Protein AF-A0AAD6HQU2-F1 (afdb_monomer)

pLDDT: mean 74.43, std 22.1, range [20.94, 96.94]

Radius of gyration: 22.46 Å; Cα contacts (8 Å, |Δi|>4): 216; chains: 1; bounding box: 58×74×45 Å

Structure (mmCIF, N/CA/C/O backbone):
data_AF-A0AAD6HQU2-F1
#
_entry.id   AF-A0AAD6HQU2-F1
#
loop_
_atom_site.group_PDB
_atom_site.id
_atom_site.type_symbol
_atom_site.label_atom_id
_atom_site.label_alt_id
_atom_site.label_comp_id
_atom_site.label_asym_id
_atom_site.label_entity_id
_atom_site.label_seq_id
_atom_site.pdbx_PDB_ins_code
_atom_site.Cartn_x
_atom_site.Cartn_y
_atom_site.Cartn_z
_atom_site.occupancy
_atom_site.B_iso_or_equiv
_atom_site.auth_seq_id
_atom_site.auth_comp_id
_atom_site.auth_asym_id
_atom_site.auth_atom_id
_atom_site.pdbx_PDB_model_num
ATOM 1 N N . MET A 1 1 ? 27.021 -8.068 -19.768 1.00 53.62 1 MET A N 1
ATOM 2 C CA . MET A 1 1 ? 26.416 -6.755 -20.108 1.00 53.62 1 MET A CA 1
ATOM 3 C C . MET A 1 1 ? 27.186 -6.105 -21.254 1.00 53.62 1 MET A C 1
ATOM 5 O O . MET A 1 1 ? 28.397 -5.955 -21.135 1.00 53.62 1 MET A O 1
ATOM 9 N N . SER A 1 2 ? 26.500 -5.739 -22.342 1.00 72.56 2 SER A N 1
ATOM 10 C CA . SER A 1 2 ? 27.090 -5.106 -23.538 1.00 72.56 2 SER A CA 1
ATOM 11 C C . SER A 1 2 ? 27.685 -3.719 -23.234 1.00 72.56 2 SER A C 1
ATOM 13 O O . SER A 1 2 ? 27.144 -2.977 -22.411 1.00 72.56 2 SER A O 1
ATOM 15 N N . SER A 1 3 ? 28.787 -3.349 -23.899 1.00 75.06 3 SER A N 1
ATOM 16 C CA . SER A 1 3 ? 29.424 -2.022 -23.788 1.00 75.06 3 SER A CA 1
ATOM 17 C C . SER A 1 3 ? 28.455 -0.876 -24.104 1.00 75.06 3 SER A C 1
ATOM 19 O O . SER A 1 3 ? 28.515 0.177 -23.473 1.00 75.06 3 SER A O 1
ATOM 21 N N . VAL A 1 4 ? 27.493 -1.122 -24.995 1.00 78.88 4 VAL A N 1
ATOM 22 C CA . VAL A 1 4 ? 26.437 -0.176 -25.376 1.00 78.88 4 VAL A CA 1
ATOM 23 C C . VAL A 1 4 ? 25.493 0.116 -24.206 1.00 78.88 4 VAL A C 1
ATOM 25 O O . VAL A 1 4 ? 25.105 1.262 -23.995 1.00 78.88 4 VAL A O 1
ATOM 28 N N . ALA A 1 5 ? 25.160 -0.894 -23.397 1.00 61.66 5 ALA A N 1
ATOM 29 C CA . ALA A 1 5 ? 24.315 -0.713 -22.215 1.00 61.66 5 ALA A CA 1
ATOM 30 C C . ALA A 1 5 ? 25.028 0.113 -21.130 1.00 61.66 5 ALA A C 1
ATOM 32 O O . ALA A 1 5 ? 24.412 0.962 -20.487 1.00 61.66 5 ALA A O 1
ATOM 33 N N . LYS A 1 6 ? 26.346 -0.078 -20.974 1.00 73.31 6 LYS A N 1
ATOM 34 C CA . LYS A 1 6 ? 27.169 0.720 -20.052 1.00 73.31 6 LYS A CA 1
ATOM 35 C C . LYS A 1 6 ? 27.243 2.187 -20.480 1.00 73.31 6 LYS A C 1
ATOM 37 O O . LYS A 1 6 ? 27.180 3.064 -19.625 1.00 73.31 6 LYS A O 1
ATOM 42 N N . GLU A 1 7 ? 27.342 2.460 -21.780 1.00 79.62 7 GLU A N 1
ATOM 43 C CA . GLU A 1 7 ? 27.408 3.838 -22.278 1.00 79.62 7 GLU A CA 1
ATOM 44 C C . GLU A 1 7 ? 26.055 4.556 -22.191 1.00 79.62 7 GLU A C 1
ATOM 46 O O . GLU A 1 7 ? 26.009 5.715 -21.783 1.00 79.62 7 GLU A O 1
ATOM 51 N N . LYS A 1 8 ? 24.941 3.854 -22.450 1.00 75.75 8 LYS A N 1
ATOM 52 C CA . LYS A 1 8 ? 23.589 4.388 -22.207 1.00 75.75 8 LYS A CA 1
ATOM 53 C C . LYS A 1 8 ? 23.368 4.737 -20.733 1.00 75.75 8 LYS A C 1
ATOM 55 O O . LYS A 1 8 ? 22.855 5.814 -20.444 1.00 75.75 8 LYS A O 1
ATOM 60 N N . LYS A 1 9 ? 23.829 3.885 -19.807 1.00 69.94 9 LYS A N 1
ATOM 61 C CA . LYS A 1 9 ? 23.778 4.164 -18.361 1.00 69.94 9 LYS A CA 1
ATOM 62 C C . LYS A 1 9 ? 24.567 5.427 -17.997 1.00 69.94 9 LYS A C 1
ATOM 64 O O . LYS A 1 9 ? 24.034 6.317 -17.351 1.00 69.94 9 LYS A O 1
ATOM 69 N N . ARG A 1 10 ? 25.805 5.556 -18.487 1.00 80.69 10 ARG A N 1
ATOM 70 C CA . ARG A 1 10 ? 26.635 6.753 -18.256 1.00 80.69 10 ARG A CA 1
ATOM 71 C C . ARG A 1 10 ? 26.020 8.022 -18.845 1.00 80.69 10 ARG A C 1
ATOM 73 O O . ARG A 1 10 ? 26.190 9.097 -18.280 1.00 80.69 10 ARG A O 1
ATOM 80 N N . ALA A 1 11 ? 25.350 7.927 -19.993 1.00 77.19 11 ALA A N 1
ATOM 81 C CA . ALA A 1 11 ? 24.652 9.059 -20.593 1.00 77.19 11 ALA A CA 1
ATOM 82 C C . ALA A 1 11 ? 23.467 9.518 -19.730 1.00 77.19 11 ALA A C 1
ATOM 84 O O . ALA A 1 11 ? 23.374 10.711 -19.450 1.00 77.19 11 ALA A O 1
ATOM 85 N N . ALA A 1 12 ? 22.653 8.577 -19.244 1.00 64.69 12 ALA A N 1
ATOM 86 C CA . ALA A 1 12 ? 21.542 8.861 -18.340 1.00 64.69 12 ALA A CA 1
ATOM 87 C C . ALA A 1 12 ? 22.019 9.461 -17.003 1.00 64.69 12 ALA A C 1
ATOM 89 O O . ALA A 1 12 ? 21.485 10.479 -16.572 1.00 64.69 12 ALA A O 1
ATOM 90 N N . ASP A 1 13 ? 23.087 8.922 -16.402 1.00 73.31 13 ASP A N 1
ATOM 91 C CA . ASP A 1 13 ? 23.672 9.471 -15.167 1.00 73.31 13 ASP A CA 1
ATOM 92 C C . ASP A 1 13 ? 24.146 10.922 -15.363 1.00 73.31 13 ASP A C 1
ATOM 94 O O . ASP A 1 13 ? 23.925 11.786 -14.511 1.00 73.31 13 ASP A O 1
ATOM 98 N N . ARG A 1 14 ? 24.768 11.227 -16.513 1.00 83.19 14 ARG A N 1
ATOM 99 C CA . ARG A 1 14 ? 25.200 12.593 -16.856 1.00 83.19 14 ARG A CA 1
ATOM 100 C C . ARG A 1 14 ? 24.016 13.546 -17.005 1.00 83.19 14 ARG A C 1
ATOM 102 O O . ARG A 1 14 ? 24.128 14.707 -16.614 1.00 83.19 14 ARG A O 1
ATOM 109 N N . GLU A 1 15 ? 22.911 13.086 -17.577 1.00 75.56 15 GLU A N 1
ATOM 110 C CA . GLU A 1 15 ? 21.698 13.884 -17.759 1.00 75.56 15 GLU A CA 1
ATOM 111 C C . GLU A 1 15 ? 20.986 14.144 -16.428 1.00 75.56 15 GLU A C 1
ATOM 113 O O . GLU A 1 15 ? 20.710 15.299 -16.100 1.00 75.56 15 GLU A O 1
ATOM 118 N N . ALA A 1 16 ? 20.829 13.110 -15.599 1.00 62.66 16 ALA A N 1
ATOM 119 C CA . ALA A 1 16 ? 20.294 13.232 -14.246 1.00 62.66 16 ALA A CA 1
ATOM 120 C C . ALA A 1 16 ? 21.132 14.198 -13.393 1.00 62.66 16 ALA A C 1
ATOM 122 O O . ALA A 1 16 ? 20.600 15.084 -12.721 1.00 62.66 16 ALA A O 1
ATOM 123 N N . GLN A 1 17 ? 22.464 14.107 -13.477 1.00 80.56 17 GLN A N 1
ATOM 124 C CA . GLN A 1 17 ? 23.349 15.006 -12.740 1.00 80.56 17 GLN A CA 1
ATOM 125 C C . GLN A 1 17 ? 23.239 16.462 -13.223 1.00 80.56 17 GLN A C 1
ATOM 127 O O . GLN A 1 17 ? 23.316 17.385 -12.409 1.00 80.56 17 GLN A O 1
ATOM 132 N N . ARG A 1 18 ? 23.039 16.695 -14.527 1.00 80.81 18 ARG A N 1
ATOM 133 C CA . ARG A 1 18 ? 22.793 18.043 -15.072 1.00 80.81 18 ARG A CA 1
ATOM 134 C C . ARG A 1 18 ? 21.463 18.605 -14.586 1.00 80.81 18 ARG A C 1
ATOM 136 O O . ARG A 1 18 ? 21.434 19.752 -14.146 1.00 80.81 18 ARG A O 1
ATOM 143 N N . PHE A 1 19 ? 20.406 17.800 -14.622 1.00 71.81 19 PHE A N 1
ATOM 144 C CA . PHE A 1 19 ? 19.079 18.194 -14.162 1.00 71.81 19 PHE A CA 1
ATOM 145 C C . PHE A 1 19 ? 19.088 18.571 -12.673 1.00 71.81 19 PHE A C 1
ATOM 147 O O . PHE A 1 19 ? 18.657 19.664 -12.307 1.00 71.81 19 PHE A O 1
ATOM 154 N N . ASN A 1 20 ? 19.706 17.742 -11.825 1.00 64.25 20 ASN A N 1
ATOM 155 C CA . ASN A 1 20 ? 19.835 18.017 -10.392 1.00 64.25 20 ASN A CA 1
ATOM 156 C C . ASN A 1 20 ? 20.639 19.295 -10.109 1.00 64.25 20 ASN A C 1
ATOM 158 O O . ASN A 1 20 ? 20.234 20.114 -9.285 1.00 64.25 20 ASN A O 1
ATOM 162 N N . ARG A 1 21 ? 21.752 19.518 -10.825 1.00 85.44 21 ARG A N 1
ATOM 163 C CA . ARG A 1 21 ? 22.539 20.759 -10.695 1.00 85.44 21 ARG A CA 1
ATOM 164 C C . ARG A 1 21 ? 21.742 21.991 -11.121 1.00 85.44 21 ARG A C 1
ATOM 166 O O . ARG A 1 21 ? 21.850 23.025 -10.467 1.00 85.44 21 ARG A O 1
ATOM 173 N N . ALA A 1 22 ? 20.950 21.892 -12.189 1.00 80.12 22 ALA A N 1
ATOM 174 C CA . ALA A 1 22 ? 20.099 22.986 -12.649 1.00 80.12 22 ALA A CA 1
ATOM 175 C C . ALA A 1 22 ? 19.016 23.329 -11.615 1.00 80.12 22 ALA A C 1
ATOM 177 O O . ALA A 1 22 ? 18.842 24.503 -11.291 1.00 80.12 22 ALA A O 1
ATOM 178 N N . ARG A 1 23 ? 18.363 22.313 -11.036 1.00 73.31 23 ARG A N 1
ATOM 179 C CA . ARG A 1 23 ? 17.349 22.492 -9.989 1.00 73.31 23 ARG A CA 1
ATOM 180 C C . ARG A 1 23 ? 17.932 23.126 -8.728 1.00 73.31 23 ARG A C 1
ATOM 182 O O . ARG A 1 23 ? 17.394 24.114 -8.243 1.00 73.31 23 ARG A O 1
ATOM 189 N N . ASN A 1 24 ? 19.066 22.615 -8.245 1.00 74.31 24 ASN A N 1
ATOM 190 C CA . ASN A 1 24 ? 19.728 23.169 -7.062 1.00 74.31 24 ASN A CA 1
ATOM 191 C C . ASN A 1 24 ? 20.153 24.621 -7.292 1.00 74.31 24 ASN A C 1
ATOM 193 O O . ASN A 1 24 ? 19.968 25.455 -6.414 1.00 74.31 24 ASN A O 1
ATOM 197 N N . LYS A 1 25 ? 20.667 24.945 -8.485 1.00 89.19 25 LYS A N 1
ATOM 198 C CA . LYS A 1 25 ? 21.008 26.326 -8.840 1.00 89.19 25 LYS A CA 1
ATOM 199 C C . LYS A 1 25 ? 19.775 27.235 -8.834 1.00 89.19 25 LYS A C 1
ATOM 201 O O . LYS A 1 25 ? 19.846 28.315 -8.265 1.00 89.19 25 LYS A O 1
ATOM 206 N N . ALA A 1 26 ? 18.662 26.798 -9.428 1.00 79.88 26 ALA A N 1
ATOM 207 C CA . ALA A 1 26 ? 17.419 27.570 -9.449 1.00 79.88 26 ALA A CA 1
ATOM 208 C C . ALA A 1 26 ? 16.873 27.822 -8.034 1.00 79.88 26 ALA A C 1
ATOM 210 O O . ALA A 1 26 ? 16.483 28.942 -7.715 1.00 79.88 26 ALA A O 1
ATOM 211 N N . TYR A 1 27 ? 16.920 26.805 -7.173 1.00 75.62 27 TYR A N 1
ATOM 212 C CA . TYR A 1 27 ? 16.490 26.919 -5.783 1.00 75.62 27 TYR A CA 1
ATOM 213 C C . TYR A 1 27 ? 17.383 27.862 -4.967 1.00 75.62 27 TYR A C 1
ATOM 215 O O . TYR A 1 27 ? 16.874 28.722 -4.255 1.00 75.62 27 TYR A O 1
ATOM 223 N N . ILE A 1 28 ? 18.710 27.768 -5.122 1.00 87.62 28 ILE A N 1
ATOM 224 C CA . ILE A 1 28 ? 19.652 28.699 -4.479 1.00 87.62 28 ILE A CA 1
ATOM 225 C C . ILE A 1 28 ? 19.350 30.138 -4.907 1.00 87.62 28 ILE A C 1
ATOM 227 O O . ILE A 1 28 ? 19.220 31.004 -4.050 1.00 87.62 28 ILE A O 1
ATOM 231 N N . THR A 1 29 ? 19.146 30.388 -6.204 1.00 88.88 29 THR A N 1
ATOM 232 C CA . THR A 1 29 ? 18.784 31.725 -6.700 1.00 88.88 29 THR A CA 1
ATOM 233 C C . THR A 1 29 ? 17.476 32.238 -6.090 1.00 88.88 29 THR A C 1
ATOM 235 O O . THR A 1 29 ? 17.396 33.405 -5.715 1.00 88.88 29 THR A O 1
ATOM 238 N N . GLN A 1 30 ? 16.460 31.384 -5.943 1.00 86.06 30 GLN A N 1
ATOM 239 C CA . GLN A 1 30 ? 15.196 31.762 -5.304 1.00 86.06 30 GLN A CA 1
ATOM 240 C C . GLN A 1 30 ? 15.376 32.103 -3.814 1.00 86.06 30 GLN A C 1
ATOM 242 O O . GLN A 1 30 ? 14.794 33.073 -3.324 1.00 86.06 30 GLN A O 1
ATOM 247 N N . LEU A 1 31 ? 16.184 31.326 -3.087 1.00 85.06 31 LEU A N 1
ATOM 248 C CA . LEU A 1 31 ? 16.489 31.589 -1.679 1.00 85.06 31 LEU A CA 1
ATOM 249 C C . LEU A 1 31 ? 17.274 32.891 -1.503 1.00 85.06 31 LEU A C 1
ATOM 251 O O . LEU A 1 31 ? 16.977 33.668 -0.595 1.00 85.06 31 LEU A O 1
ATOM 255 N N . GLU A 1 32 ? 18.242 33.154 -2.380 1.00 89.81 32 GLU A N 1
ATOM 256 C CA . GLU A 1 32 ? 19.006 34.403 -2.396 1.00 89.81 32 GLU A CA 1
ATOM 257 C C . GLU A 1 32 ? 18.092 35.612 -2.646 1.00 89.81 32 GLU A C 1
ATOM 259 O O . GLU A 1 32 ? 18.189 36.598 -1.916 1.00 89.81 32 GLU A O 1
ATOM 264 N N . GLN A 1 33 ? 17.158 35.516 -3.601 1.00 79.62 33 GLN A N 1
ATOM 265 C CA . GLN A 1 33 ? 16.147 36.551 -3.865 1.00 79.62 33 GLN A CA 1
ATOM 266 C C . GLN A 1 33 ? 15.237 36.784 -2.657 1.00 79.62 33 GLN A C 1
ATOM 268 O O . GLN A 1 33 ? 15.094 37.911 -2.199 1.00 79.62 33 GLN A O 1
ATOM 273 N N . THR A 1 34 ? 14.700 35.711 -2.072 1.00 78.94 34 THR A N 1
ATOM 274 C CA . THR A 1 34 ? 13.820 35.802 -0.895 1.00 78.94 34 THR A CA 1
ATOM 275 C C . THR A 1 34 ? 14.546 36.439 0.292 1.00 78.94 34 THR A C 1
ATOM 277 O O . THR A 1 34 ? 13.990 37.274 1.002 1.00 78.94 34 THR A O 1
ATOM 280 N N . THR A 1 35 ? 15.817 36.086 0.499 1.00 84.00 35 THR A N 1
ATOM 281 C CA . THR A 1 35 ? 16.641 36.660 1.571 1.00 84.00 35 THR A CA 1
ATOM 282 C C . THR A 1 35 ? 16.892 38.151 1.338 1.00 84.00 35 THR A C 1
ATOM 284 O O . THR A 1 35 ? 16.831 38.933 2.287 1.00 84.00 35 THR A O 1
ATOM 287 N N . GLN A 1 36 ? 17.139 38.566 0.090 1.00 80.12 36 GLN A N 1
ATOM 288 C CA . GLN A 1 36 ? 17.298 39.977 -0.273 1.00 80.12 36 GLN A CA 1
ATOM 289 C C . GLN A 1 36 ? 16.004 40.771 -0.074 1.00 80.12 36 GLN A C 1
ATOM 291 O O . GLN A 1 36 ? 16.054 41.847 0.517 1.00 80.12 36 GLN A O 1
ATOM 296 N N . ASP A 1 37 ? 14.858 40.225 -0.482 1.00 72.38 37 ASP A N 1
ATOM 297 C CA . ASP A 1 37 ? 13.551 40.873 -0.330 1.00 72.38 37 ASP A CA 1
ATOM 298 C C . ASP A 1 37 ? 13.171 41.064 1.147 1.00 72.38 37 ASP A C 1
ATOM 300 O O . ASP A 1 37 ? 12.619 42.097 1.525 1.00 72.38 37 ASP A O 1
ATOM 304 N N . LEU A 1 38 ? 13.514 40.096 2.005 1.00 68.44 38 LEU A N 1
ATOM 305 C CA . LEU A 1 38 ? 13.258 40.161 3.448 1.00 68.44 38 LEU A CA 1
ATOM 306 C C . LEU A 1 38 ? 14.249 41.055 4.210 1.00 68.44 38 LEU A C 1
ATOM 308 O O . LEU A 1 38 ? 13.907 41.569 5.273 1.00 68.44 38 LEU A O 1
ATOM 312 N N . THR A 1 39 ? 15.466 41.236 3.688 1.00 75.06 39 THR A N 1
ATOM 313 C CA . THR A 1 39 ? 16.525 42.052 4.319 1.00 75.06 39 THR A CA 1
ATOM 314 C C . THR A 1 39 ? 16.587 43.477 3.745 1.00 75.06 39 THR A C 1
ATOM 316 O O . THR A 1 39 ? 17.296 44.337 4.270 1.00 75.06 39 THR A O 1
ATOM 319 N N . GLY A 1 40 ? 15.852 43.751 2.661 1.00 66.25 40 GLY A N 1
ATOM 320 C CA . GLY A 1 40 ? 15.756 45.066 2.037 1.00 66.25 40 GLY A CA 1
ATOM 321 C C . GLY A 1 40 ? 15.038 46.103 2.918 1.00 66.25 40 GLY A C 1
ATOM 322 O O . GLY A 1 40 ? 14.249 45.750 3.791 1.00 66.25 40 GLY A O 1
ATOM 323 N N . PRO A 1 41 ? 15.263 47.412 2.693 1.00 60.66 41 PRO A N 1
ATOM 324 C CA . PRO A 1 41 ? 14.772 48.489 3.562 1.00 60.66 41 PRO A CA 1
ATOM 325 C C . PRO A 1 41 ? 13.240 48.680 3.593 1.00 60.66 41 PRO A C 1
ATOM 327 O O . PRO A 1 41 ? 12.766 49.548 4.320 1.00 60.66 41 PRO A O 1
ATOM 330 N N . ASN A 1 42 ? 12.465 47.896 2.834 1.00 56.59 42 ASN A N 1
ATOM 331 C CA . ASN A 1 42 ? 11.000 47.897 2.847 1.00 56.59 42 ASN A CA 1
ATOM 332 C C . ASN A 1 42 ? 10.470 46.452 2.753 1.00 56.59 42 ASN A C 1
ATOM 334 O O . ASN A 1 42 ? 10.382 45.925 1.642 1.00 56.59 42 ASN A O 1
ATOM 338 N N . PRO A 1 43 ? 10.111 45.801 3.873 1.00 52.22 43 PRO A N 1
ATOM 339 C CA . PRO A 1 43 ? 9.506 44.475 3.835 1.00 52.22 43 PRO A CA 1
ATOM 340 C C . PRO A 1 43 ? 8.089 44.554 3.231 1.00 52.22 43 PRO A C 1
ATOM 342 O O . PRO A 1 43 ? 7.307 45.419 3.637 1.00 52.22 43 PRO A O 1
ATOM 345 N N . PRO A 1 44 ? 7.714 43.676 2.283 1.00 53.12 44 PRO A N 1
ATOM 346 C CA . PRO A 1 44 ? 6.353 43.644 1.761 1.00 53.12 44 PRO A CA 1
ATOM 347 C C . PRO A 1 44 ? 5.370 43.137 2.828 1.00 53.12 44 PRO A C 1
ATOM 349 O O . PRO A 1 44 ? 5.570 42.088 3.444 1.00 53.12 44 PRO A O 1
ATOM 352 N N . GLU A 1 45 ? 4.279 43.877 3.042 1.00 50.62 45 GLU A N 1
ATOM 353 C CA . GLU A 1 45 ? 3.148 43.423 3.854 1.00 50.62 45 GLU A CA 1
ATOM 354 C C . GLU A 1 45 ? 2.543 42.148 3.249 1.00 50.62 45 GLU A C 1
ATOM 356 O O . GLU A 1 45 ? 2.189 42.139 2.075 1.00 50.62 45 GLU A O 1
ATOM 361 N N . LYS A 1 46 ? 2.443 41.101 4.086 1.00 49.25 46 LYS A N 1
ATOM 362 C CA . LYS A 1 46 ? 1.681 39.837 3.966 1.00 49.25 46 LYS A CA 1
ATOM 363 C C . LYS A 1 46 ? 1.356 39.321 2.546 1.00 49.25 46 LYS A C 1
ATOM 365 O O . LYS A 1 46 ? 0.629 39.976 1.801 1.00 49.25 46 LYS A O 1
ATOM 370 N N . PRO A 1 47 ? 1.701 38.061 2.212 1.00 37.72 47 PRO A N 1
ATOM 371 C CA . PRO A 1 47 ? 1.330 37.486 0.924 1.00 37.72 47 PRO A CA 1
ATOM 372 C C . PRO A 1 47 ? -0.196 37.466 0.748 1.00 37.72 47 PRO A C 1
ATOM 374 O O . PRO A 1 47 ? -0.949 36.900 1.541 1.00 37.72 47 PRO A O 1
ATOM 377 N N . ARG A 1 48 ? -0.634 38.143 -0.313 1.00 35.34 48 ARG A N 1
ATOM 378 C CA . ARG A 1 48 ? -2.020 38.275 -0.752 1.00 35.34 48 ARG A CA 1
ATOM 379 C C . ARG A 1 48 ? -2.503 36.903 -1.230 1.00 35.34 48 ARG A C 1
ATOM 381 O O . ARG A 1 48 ? -1.999 36.386 -2.224 1.00 35.34 48 ARG A O 1
ATOM 388 N N . CYS A 1 49 ? -3.474 36.314 -0.535 1.00 29.55 49 CYS A N 1
ATOM 389 C CA . CYS A 1 49 ? -4.167 35.121 -1.012 1.00 29.55 49 CYS A CA 1
ATOM 390 C C . CYS A 1 49 ? -4.880 35.451 -2.331 1.00 29.55 49 CYS A C 1
ATOM 392 O O . CYS A 1 49 ? -5.820 36.245 -2.341 1.00 29.55 49 CYS A O 1
ATOM 394 N N . ILE A 1 50 ? -4.451 34.839 -3.435 1.00 31.64 50 ILE A N 1
ATOM 395 C CA . ILE A 1 50 ? -5.212 34.829 -4.687 1.00 31.64 50 ILE A CA 1
ATOM 396 C C . ILE A 1 50 ? -6.184 33.651 -4.590 1.00 31.64 50 ILE A C 1
ATOM 398 O O . ILE A 1 50 ? -5.899 32.542 -5.034 1.00 31.64 50 ILE A O 1
ATOM 402 N N . ALA A 1 51 ? -7.309 33.878 -3.917 1.00 32.25 51 ALA A N 1
ATOM 403 C CA . ALA A 1 51 ? -8.487 33.040 -4.063 1.00 32.25 51 ALA A CA 1
ATOM 404 C C . ALA A 1 51 ? -9.352 33.602 -5.201 1.00 32.25 51 ALA A C 1
ATOM 406 O O . ALA A 1 51 ? -9.454 34.817 -5.337 1.00 32.25 51 ALA A O 1
ATOM 407 N N . GLN A 1 52 ? -10.016 32.686 -5.913 1.00 33.28 52 GLN A N 1
ATOM 408 C CA . GLN A 1 52 ? -11.091 32.880 -6.900 1.00 33.28 52 GLN A CA 1
ATOM 409 C C . GLN A 1 52 ? -10.652 33.116 -8.352 1.00 33.28 52 GLN A C 1
ATOM 411 O O . GLN A 1 52 ? -10.320 34.219 -8.757 1.00 33.28 52 GLN A O 1
ATOM 416 N N . ASP A 1 53 ? -10.737 32.049 -9.153 1.00 28.69 53 ASP A N 1
ATOM 417 C CA . ASP A 1 53 ? -11.781 31.989 -10.186 1.00 28.69 53 ASP A CA 1
ATOM 418 C C . ASP A 1 53 ? -11.886 30.574 -10.773 1.00 28.69 53 ASP A C 1
ATOM 420 O O . ASP A 1 53 ? -11.116 30.191 -11.652 1.00 28.69 53 ASP A O 1
ATOM 424 N N . ARG A 1 54 ? -12.859 29.782 -10.300 1.00 29.97 54 ARG A N 1
ATOM 425 C CA . ARG A 1 54 ? -13.467 28.706 -11.099 1.00 29.97 54 ARG A CA 1
ATOM 426 C C . ARG A 1 54 ? -14.954 28.628 -10.790 1.00 29.97 54 ARG A C 1
ATOM 428 O O . ARG A 1 54 ? -15.371 28.106 -9.760 1.00 29.97 54 ARG A O 1
ATOM 435 N N . ASN A 1 55 ? -15.724 29.185 -11.717 1.00 28.78 55 ASN A N 1
ATOM 436 C CA . ASN A 1 55 ? -17.156 28.988 -11.832 1.00 28.78 55 ASN A CA 1
ATOM 437 C C . ASN A 1 55 ? -17.494 27.495 -11.929 1.00 28.78 55 ASN A C 1
ATOM 439 O O . ASN A 1 55 ? -16.867 26.738 -12.672 1.00 28.78 55 ASN A O 1
ATOM 443 N N . LEU A 1 56 ? -18.515 27.122 -11.164 1.00 29.19 56 LEU A N 1
ATOM 444 C CA . LEU A 1 56 ? -19.224 25.852 -11.197 1.00 29.19 56 LEU A CA 1
ATOM 445 C C . LEU A 1 56 ? -19.945 25.666 -12.540 1.00 29.19 56 LEU A C 1
ATOM 447 O O . LEU A 1 56 ? -20.611 26.582 -13.021 1.00 29.19 56 LEU A O 1
ATOM 451 N N . GLY A 1 57 ? -19.883 24.452 -13.083 1.00 24.91 57 GLY A N 1
ATOM 452 C CA . GLY A 1 57 ? -20.877 23.912 -14.013 1.00 24.91 57 GLY A CA 1
ATOM 453 C C . GLY A 1 57 ? -21.579 22.719 -13.346 1.00 24.91 57 GLY A C 1
ATOM 454 O O . GLY A 1 57 ? -20.887 21.941 -12.684 1.00 24.91 57 GLY A O 1
ATOM 455 N N . PRO A 1 58 ? -22.915 22.578 -13.438 1.00 34.16 58 PRO A N 1
ATOM 456 C CA . PRO A 1 58 ? -23.644 21.537 -12.725 1.00 34.16 58 PRO A CA 1
ATOM 457 C C . PRO A 1 58 ? -23.886 20.281 -13.581 1.00 34.16 58 PRO A C 1
ATOM 459 O O . PRO A 1 58 ? -23.789 20.312 -14.803 1.00 34.16 58 PRO A O 1
ATOM 462 N N . GLU A 1 59 ? -24.309 19.226 -12.878 1.00 25.31 59 GLU A N 1
ATOM 463 C CA . GLU A 1 59 ? -25.006 18.018 -13.354 1.00 25.31 59 GLU A CA 1
ATOM 464 C C . GLU A 1 59 ? -24.161 16.812 -13.806 1.00 25.31 59 GLU A C 1
ATOM 466 O O . GLU A 1 59 ? -23.583 16.781 -14.883 1.00 25.31 59 GLU A O 1
ATOM 471 N N . CYS A 1 60 ? -24.233 15.714 -13.044 1.00 22.44 60 CYS A N 1
ATOM 472 C CA . CYS A 1 60 ? -25.233 14.680 -13.337 1.00 22.44 60 CYS A CA 1
ATOM 473 C C . CYS A 1 60 ? -25.352 13.686 -12.168 1.00 22.44 60 CYS A C 1
ATOM 475 O O . CYS A 1 60 ? -24.388 13.056 -11.742 1.00 22.44 60 CYS A O 1
ATOM 477 N N . SER A 1 61 ? -26.571 13.568 -11.647 1.00 25.45 61 SER A N 1
ATOM 478 C CA . SER A 1 61 ? -26.993 12.602 -10.637 1.00 25.45 61 SER A CA 1
ATOM 479 C C . SER A 1 61 ? -27.716 11.450 -11.333 1.00 25.45 61 SER A C 1
ATOM 481 O O . SER A 1 61 ? -28.615 11.727 -12.122 1.00 25.45 61 SER A O 1
ATOM 483 N N . GLN A 1 62 ? -27.364 10.195 -11.021 1.00 27.23 62 GLN A N 1
ATOM 484 C CA . GLN A 1 62 ? -28.204 8.981 -11.130 1.00 27.23 62 GLN A CA 1
ATOM 485 C C . GLN A 1 62 ? -27.384 7.784 -10.590 1.00 27.23 62 GLN A C 1
ATOM 487 O O . GLN A 1 62 ? -26.359 7.442 -11.160 1.00 27.23 62 GLN A O 1
ATOM 492 N N . ARG A 1 63 ? -27.569 7.302 -9.352 1.00 24.31 63 ARG A N 1
ATOM 493 C CA . ARG A 1 63 ? -28.647 6.486 -8.746 1.00 24.31 63 ARG A CA 1
ATOM 494 C C . ARG A 1 63 ? -28.588 4.987 -9.140 1.00 24.31 63 ARG A C 1
ATOM 496 O O . ARG A 1 63 ? -28.713 4.648 -10.307 1.00 24.31 63 ARG A O 1
ATOM 503 N N . ILE A 1 64 ? -28.590 4.152 -8.084 1.00 23.31 64 ILE A N 1
ATOM 504 C CA . ILE A 1 64 ? -29.079 2.755 -7.937 1.00 23.31 64 ILE A CA 1
ATOM 505 C C . ILE A 1 64 ? -28.009 1.630 -7.812 1.00 23.31 64 ILE A C 1
ATOM 507 O O . ILE A 1 64 ? -27.368 1.227 -8.775 1.00 23.31 64 ILE A O 1
ATOM 511 N N . SER A 1 65 ? -27.892 1.093 -6.585 1.00 22.42 65 SER A N 1
ATOM 512 C CA . SER A 1 65 ? -27.301 -0.199 -6.147 1.00 22.42 65 SER A CA 1
ATOM 513 C C . SER A 1 65 ? -28.256 -1.393 -6.431 1.00 22.42 65 SER A C 1
ATOM 515 O O . SER A 1 65 ? -29.338 -1.144 -6.953 1.00 22.42 65 SER A O 1
ATOM 517 N N . PRO A 1 66 ? -28.048 -2.649 -5.952 1.00 42.94 66 PRO A N 1
ATOM 518 C CA . PRO A 1 66 ? -26.859 -3.354 -5.440 1.00 42.94 66 PRO A CA 1
ATOM 519 C C . PRO A 1 66 ? -26.693 -4.775 -6.064 1.00 42.94 66 PRO A C 1
ATOM 521 O O . PRO A 1 66 ? -27.497 -5.197 -6.886 1.00 42.94 66 PRO A O 1
ATOM 524 N N . VAL A 1 67 ? -25.671 -5.535 -5.636 1.00 25.53 67 VAL A N 1
ATOM 525 C CA . VAL A 1 67 ? -25.714 -6.962 -5.204 1.00 25.53 67 VAL A CA 1
ATOM 526 C C . VAL A 1 67 ? -24.315 -7.575 -5.354 1.00 25.53 67 VAL A C 1
ATOM 528 O O . VAL A 1 67 ? -23.847 -7.880 -6.447 1.00 25.53 67 VAL A O 1
ATOM 531 N N . PHE A 1 68 ? -23.658 -7.787 -4.212 1.00 25.73 68 PHE A N 1
ATOM 532 C CA . PHE A 1 68 ? -22.466 -8.620 -4.094 1.00 25.73 68 PHE A CA 1
ATOM 533 C C . PHE A 1 68 ? -22.853 -10.102 -4.157 1.00 25.73 68 PHE A C 1
ATOM 535 O O . PHE A 1 68 ? -23.763 -10.550 -3.457 1.00 25.73 68 PHE A O 1
ATOM 542 N N . ARG A 1 69 ? -22.106 -10.887 -4.937 1.00 20.94 69 ARG A N 1
ATOM 543 C CA . ARG A 1 69 ? -22.055 -12.345 -4.797 1.00 20.94 69 ARG A CA 1
ATOM 544 C C . ARG A 1 69 ? -20.619 -12.816 -4.994 1.00 20.94 69 ARG A C 1
ATOM 546 O O . ARG A 1 69 ? -20.113 -12.848 -6.109 1.00 20.94 69 ARG A O 1
ATOM 553 N N . PHE A 1 70 ? -19.986 -13.196 -3.890 1.00 29.27 70 PHE A N 1
ATOM 554 C CA . PHE A 1 70 ? -18.688 -13.861 -3.871 1.00 29.27 70 PHE A CA 1
ATOM 555 C C . PHE A 1 70 ? -18.836 -15.275 -4.447 1.00 29.27 70 PHE A C 1
ATOM 557 O O . PHE A 1 70 ? -19.521 -16.105 -3.850 1.00 29.27 70 PHE A O 1
ATOM 564 N N . LYS A 1 71 ? -18.203 -15.548 -5.593 1.00 22.08 71 LYS A N 1
ATOM 565 C CA . LYS A 1 71 ? -17.790 -16.893 -6.024 1.00 22.08 71 LYS A CA 1
ATOM 566 C C . LYS A 1 71 ? -16.549 -16.779 -6.917 1.00 22.08 71 LYS A C 1
ATOM 568 O O . LYS A 1 71 ? -16.641 -16.320 -8.048 1.00 22.08 71 LYS A O 1
ATOM 573 N N . SER A 1 72 ? -15.410 -17.236 -6.402 1.00 27.39 72 SER A N 1
ATOM 574 C CA . SER A 1 72 ? -14.349 -17.851 -7.219 1.00 27.39 72 SER A CA 1
ATOM 575 C C . SER A 1 72 ? -14.940 -19.144 -7.827 1.00 27.39 72 SER A C 1
ATOM 577 O O . SER A 1 72 ? -15.735 -19.777 -7.119 1.00 27.39 72 SER A O 1
ATOM 579 N N . PRO A 1 73 ? -14.667 -19.537 -9.093 1.00 34.06 73 PRO A N 1
ATOM 580 C CA . PRO A 1 73 ? -13.311 -19.651 -9.635 1.00 34.06 73 PRO A CA 1
ATOM 581 C C . PRO A 1 73 ? -13.103 -19.225 -11.101 1.00 34.06 73 PRO A C 1
ATOM 583 O O . PRO A 1 73 ? -14.020 -19.206 -11.915 1.00 34.06 73 PRO A O 1
ATOM 586 N N . SER A 1 74 ? -11.836 -18.944 -11.416 1.00 29.58 74 SER A N 1
ATOM 587 C CA . SER A 1 74 ? -11.231 -19.057 -12.751 1.00 29.58 74 SER A CA 1
ATOM 588 C C . SER A 1 74 ? -11.992 -18.387 -13.897 1.00 29.58 74 SER A C 1
ATOM 590 O O . SER A 1 74 ? -12.497 -19.050 -14.800 1.00 29.58 74 SER A O 1
ATOM 592 N N . VAL A 1 75 ? -12.018 -17.057 -13.903 1.00 25.94 75 VAL A N 1
ATOM 593 C CA . VAL A 1 75 ? -12.347 -16.278 -15.100 1.00 25.94 75 VAL A CA 1
ATOM 594 C C . VAL A 1 75 ? -11.270 -15.223 -15.258 1.00 25.94 75 VAL A C 1
ATOM 596 O O . VAL A 1 75 ? -10.980 -14.488 -14.316 1.00 25.94 75 VAL A O 1
ATOM 599 N N . THR A 1 76 ? -10.666 -15.177 -16.442 1.00 33.19 76 THR A N 1
ATOM 600 C CA . THR A 1 76 ? -9.775 -14.113 -16.902 1.00 33.19 76 THR A CA 1
ATOM 601 C C . THR A 1 76 ? -10.527 -12.791 -16.790 1.00 33.19 76 THR A C 1
ATOM 603 O O . THR A 1 76 ? -11.295 -12.408 -17.669 1.00 33.19 76 THR A O 1
ATOM 606 N N . PHE A 1 77 ? -10.387 -12.135 -15.643 1.00 27.77 77 PHE A N 1
ATOM 607 C CA . PHE A 1 77 ? -11.059 -10.886 -15.351 1.00 27.77 77 PHE A CA 1
ATOM 608 C C . PHE A 1 77 ? -10.241 -9.797 -16.037 1.00 27.77 77 PHE A C 1
ATOM 610 O O . PHE A 1 77 ? -9.196 -9.383 -15.538 1.00 27.77 77 PHE A O 1
ATOM 617 N N . GLN A 1 78 ? -10.685 -9.356 -17.215 1.00 28.59 78 GLN A N 1
ATOM 618 C CA . GLN A 1 78 ? -10.261 -8.060 -17.729 1.00 28.59 78 GLN A CA 1
ATOM 619 C C . GLN A 1 78 ? -10.832 -7.000 -16.782 1.00 28.59 78 GLN A C 1
ATOM 621 O O . GLN A 1 78 ? -11.942 -6.508 -16.968 1.00 28.59 78 GLN A O 1
ATOM 626 N N . VAL A 1 79 ? -10.086 -6.698 -15.714 1.00 36.31 79 VAL A N 1
ATOM 627 C CA . VAL A 1 79 ? -10.298 -5.493 -14.915 1.00 36.31 79 VAL A CA 1
ATOM 628 C C . VAL A 1 79 ? -10.059 -4.334 -15.868 1.00 36.31 79 VAL A C 1
ATOM 630 O O . VAL A 1 79 ? -8.971 -4.185 -16.422 1.00 36.31 79 VAL A O 1
ATOM 633 N N . GLN A 1 80 ? -11.083 -3.521 -16.082 1.00 33.38 80 GLN A N 1
ATOM 634 C CA . GLN A 1 80 ? -10.965 -2.254 -16.784 1.00 33.38 80 GLN A CA 1
ATOM 635 C C . GLN A 1 80 ? -10.138 -1.310 -15.884 1.00 33.38 80 GLN A C 1
ATOM 637 O O . GLN A 1 80 ? -10.677 -0.569 -15.069 1.00 33.38 80 GLN A O 1
ATOM 642 N N . GLN A 1 81 ? -8.808 -1.440 -15.958 1.00 42.06 81 GLN A N 1
ATOM 643 C CA . GLN A 1 81 ? -7.795 -0.683 -15.214 1.00 42.06 81 GLN A CA 1
ATOM 644 C C . GLN A 1 81 ? -7.795 0.777 -15.681 1.00 42.06 81 GLN A C 1
ATOM 646 O O . GLN A 1 81 ? -7.109 1.132 -16.634 1.00 42.06 81 GLN A O 1
ATOM 651 N N . GLN A 1 82 ? -8.593 1.627 -15.035 1.00 43.91 82 GLN A N 1
ATOM 652 C CA . GLN A 1 82 ? -8.569 3.079 -15.265 1.00 43.91 82 GLN A CA 1
ATOM 653 C C . GLN A 1 82 ? -7.990 3.880 -14.086 1.00 43.91 82 GLN A C 1
ATOM 655 O O . GLN A 1 82 ? -7.881 5.095 -14.195 1.00 43.91 82 GLN A O 1
ATOM 660 N N . HIS A 1 83 ? -7.583 3.231 -12.988 1.00 53.00 83 HIS A N 1
ATOM 661 C CA . HIS A 1 83 ? -7.276 3.920 -11.724 1.00 53.00 83 HIS A CA 1
ATOM 662 C C . HIS A 1 83 ? -5.839 3.754 -11.198 1.00 53.00 83 HIS A C 1
ATOM 664 O O . HIS A 1 83 ? -5.468 4.410 -10.232 1.00 53.00 83 HIS A O 1
ATOM 670 N N . ALA A 1 84 ? -4.972 2.995 -11.874 1.00 67.19 84 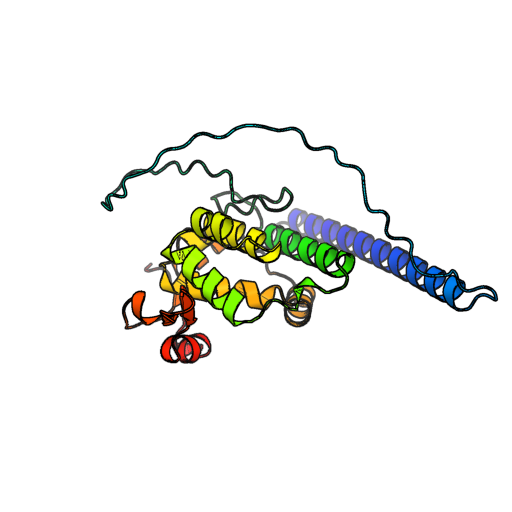ALA A N 1
ATOM 671 C CA . ALA A 1 84 ? -3.563 2.864 -11.482 1.00 67.19 84 ALA A CA 1
ATOM 672 C C . ALA A 1 84 ? -2.660 3.970 -12.072 1.00 67.19 84 ALA A C 1
ATOM 674 O O . ALA A 1 84 ? -1.470 3.760 -12.297 1.00 67.19 84 ALA A O 1
ATOM 675 N N . THR A 1 85 ? -3.209 5.155 -12.349 1.00 71.94 85 THR A N 1
ATOM 676 C CA . THR A 1 85 ? -2.442 6.309 -12.838 1.00 71.94 85 THR A CA 1
ATOM 677 C C . THR A 1 85 ? -2.389 7.409 -11.789 1.00 71.94 85 THR A C 1
ATOM 679 O O . THR A 1 85 ? -3.435 7.884 -11.359 1.00 71.94 85 THR A O 1
ATOM 682 N N . PHE A 1 86 ? -1.191 7.880 -11.447 1.00 79.75 86 PHE A N 1
ATOM 683 C CA . PHE A 1 86 ? -0.987 8.970 -10.491 1.00 79.75 86 PHE A CA 1
ATOM 684 C C . PHE A 1 86 ? -0.198 10.112 -11.138 1.00 79.75 86 PHE A C 1
ATOM 686 O O . PHE A 1 86 ? 0.955 9.930 -11.537 1.00 79.75 86 PHE A O 1
ATOM 693 N N . PHE A 1 87 ? -0.829 11.281 -11.304 1.00 79.19 87 PHE A N 1
ATOM 694 C CA . PHE A 1 87 ? -0.273 12.418 -12.062 1.00 79.19 87 PHE A CA 1
ATOM 695 C C . PHE A 1 87 ? 0.327 12.007 -13.424 1.00 79.19 87 PHE A C 1
ATOM 697 O O . PHE A 1 87 ? 1.414 12.435 -13.806 1.00 79.19 87 PHE A O 1
ATOM 704 N N . GLY A 1 88 ? -0.362 11.121 -14.149 1.00 78.44 88 GLY A N 1
ATOM 705 C CA . GLY A 1 88 ? 0.089 10.608 -15.449 1.00 78.44 88 GLY A CA 1
ATOM 706 C C . GLY A 1 88 ? 1.140 9.490 -15.390 1.00 78.44 88 GLY A C 1
ATOM 707 O O . GLY A 1 88 ? 1.474 8.933 -16.434 1.00 78.44 88 GLY A O 1
ATOM 708 N N . ASN A 1 89 ? 1.627 9.107 -14.205 1.00 83.44 89 ASN A N 1
ATOM 709 C CA . ASN A 1 89 ? 2.463 7.918 -14.034 1.00 83.44 89 ASN A CA 1
ATOM 710 C C . ASN A 1 89 ? 1.577 6.673 -13.984 1.00 83.44 89 ASN A C 1
ATOM 7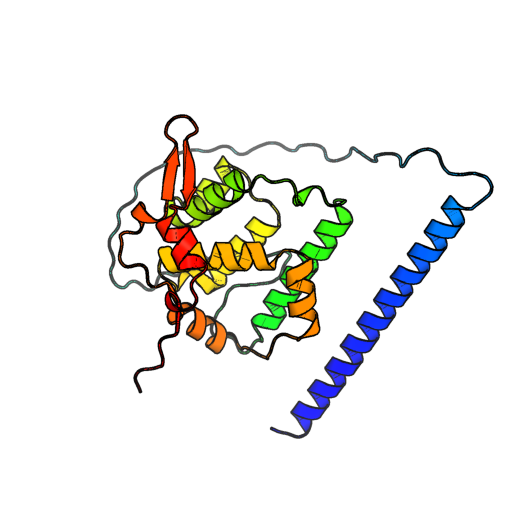12 O O . ASN A 1 89 ? 0.792 6.520 -13.054 1.00 83.44 89 ASN A O 1
ATOM 716 N N . ASP A 1 90 ? 1.719 5.777 -14.959 1.00 89.31 90 ASP A N 1
ATOM 717 C CA . ASP A 1 90 ? 1.051 4.472 -14.963 1.00 89.31 90 ASP A CA 1
ATOM 718 C C . ASP A 1 90 ? 1.763 3.511 -14.000 1.00 89.31 90 ASP A C 1
ATOM 720 O O . ASP A 1 90 ? 2.795 2.936 -14.347 1.00 89.31 90 ASP A O 1
ATOM 724 N N . LEU A 1 91 ? 1.213 3.328 -12.803 1.00 91.06 91 LEU A N 1
ATOM 725 C CA . LEU A 1 91 ? 1.692 2.411 -11.765 1.00 91.06 91 LEU A CA 1
ATOM 726 C C . LEU A 1 91 ? 1.112 0.999 -11.909 1.00 91.06 91 LEU A C 1
ATOM 728 O O . LEU A 1 91 ? 1.340 0.147 -11.054 1.00 91.06 91 LEU A O 1
ATOM 732 N N . THR A 1 92 ? 0.418 0.705 -13.010 1.00 92.06 92 THR A N 1
ATOM 733 C CA . THR A 1 92 ? -0.032 -0.655 -13.309 1.00 92.06 92 THR A CA 1
ATOM 734 C C . THR A 1 92 ? 1.172 -1.561 -13.518 1.00 92.06 92 THR A C 1
ATOM 736 O O . THR A 1 92 ? 1.807 -1.513 -14.569 1.00 92.06 92 THR A O 1
ATOM 739 N N . CYS A 1 93 ? 1.496 -2.409 -12.545 1.00 88.62 93 CYS A N 1
ATOM 740 C CA . CYS A 1 93 ? 2.514 -3.426 -12.744 1.00 88.62 93 CYS A CA 1
ATOM 741 C C . CYS A 1 93 ? 1.962 -4.468 -13.719 1.00 88.62 93 CYS A C 1
ATOM 743 O O . CYS A 1 93 ? 0.959 -5.126 -13.433 1.00 88.62 93 CYS A O 1
ATOM 745 N N . SER A 1 94 ? 2.588 -4.589 -14.883 1.00 81.69 94 SER A N 1
ATOM 746 C CA . SER A 1 94 ? 2.233 -5.553 -15.926 1.00 81.69 94 SER A CA 1
ATOM 747 C C . SER A 1 94 ? 3.451 -6.403 -16.310 1.00 81.69 94 SER A C 1
ATOM 749 O O . SER A 1 94 ? 4.380 -6.527 -15.522 1.00 81.69 94 SER A O 1
ATOM 751 N N . ASP A 1 95 ? 3.467 -6.990 -17.507 1.00 78.38 95 ASP A N 1
ATOM 752 C CA . ASP A 1 95 ? 4.602 -7.782 -18.000 1.00 78.38 95 ASP A CA 1
ATOM 753 C C . ASP A 1 95 ? 5.503 -6.974 -18.960 1.00 78.38 95 ASP A C 1
ATOM 755 O O . ASP A 1 95 ? 6.110 -7.525 -19.879 1.00 78.38 95 ASP A O 1
ATOM 759 N N . ARG A 1 96 ? 5.576 -5.641 -18.809 1.00 82.00 96 ARG A N 1
ATOM 760 C CA . ARG A 1 96 ? 6.382 -4.783 -19.696 1.00 82.00 96 ARG A CA 1
ATOM 761 C C . ARG A 1 96 ? 7.847 -4.781 -19.262 1.00 82.00 96 ARG A C 1
ATOM 763 O O . ARG A 1 96 ? 8.185 -4.816 -18.079 1.00 82.00 96 ARG A O 1
ATOM 770 N N . GLU A 1 97 ? 8.743 -4.595 -20.226 1.00 81.50 97 GLU A N 1
ATOM 771 C CA . GLU A 1 97 ? 10.165 -4.351 -19.963 1.00 81.50 97 GLU A CA 1
ATOM 772 C C . GLU A 1 97 ? 10.419 -2.893 -19.535 1.00 81.50 97 GLU A C 1
ATOM 774 O O . GLU A 1 97 ? 11.039 -2.104 -20.249 1.00 81.50 97 GLU A O 1
ATOM 779 N N . ARG A 1 98 ? 9.926 -2.507 -18.351 1.00 87.00 98 ARG A N 1
ATOM 780 C CA . ARG A 1 98 ? 10.194 -1.195 -17.737 1.00 87.00 98 ARG A CA 1
ATOM 781 C C . ARG A 1 98 ? 10.677 -1.329 -16.297 1.00 87.00 98 ARG A C 1
ATOM 783 O O . ARG A 1 98 ? 10.370 -2.311 -15.629 1.00 87.00 98 ARG A O 1
ATOM 790 N N . ASN A 1 99 ? 11.416 -0.327 -15.820 1.00 88.44 99 ASN A N 1
ATOM 791 C CA . ASN A 1 99 ? 11.831 -0.241 -14.419 1.00 88.44 99 ASN A CA 1
ATOM 792 C C . ASN A 1 99 ? 10.657 0.272 -13.572 1.00 88.44 99 ASN A C 1
ATOM 794 O O . ASN A 1 99 ? 10.363 1.468 -13.590 1.00 88.44 99 ASN A O 1
ATOM 798 N N . TYR A 1 100 ? 9.996 -0.627 -12.845 1.00 89.81 100 TYR A N 1
ATOM 799 C CA . TYR A 1 100 ? 8.841 -0.292 -12.016 1.00 89.81 100 TYR A CA 1
ATOM 800 C C . TYR A 1 100 ? 9.226 0.665 -10.881 1.00 89.81 100 TYR A C 1
ATOM 802 O O . TYR A 1 100 ? 8.537 1.657 -10.645 1.00 89.81 100 TYR A O 1
ATOM 810 N N . LEU A 1 101 ? 10.373 0.431 -10.232 1.00 87.56 101 LEU A N 1
ATOM 811 C CA . LEU A 1 101 ? 10.846 1.284 -9.139 1.00 87.56 101 LEU A CA 1
ATOM 812 C C . LEU A 1 101 ? 11.211 2.698 -9.599 1.00 87.56 101 LEU A C 1
ATOM 814 O O . LEU A 1 101 ? 11.064 3.637 -8.823 1.00 87.56 101 LEU A O 1
ATOM 818 N N . ALA A 1 102 ? 11.632 2.878 -10.854 1.00 85.56 102 ALA A N 1
ATOM 819 C CA . ALA A 1 102 ? 11.835 4.217 -11.406 1.00 85.56 102 ALA A CA 1
ATOM 820 C C . ALA A 1 102 ? 10.508 4.980 -11.545 1.00 85.56 102 ALA A C 1
ATOM 822 O O . ALA A 1 102 ? 10.436 6.135 -11.136 1.00 85.56 102 ALA A O 1
ATOM 823 N N . VAL A 1 103 ? 9.453 4.336 -12.063 1.00 88.81 103 VAL A N 1
ATOM 824 C CA . VAL A 1 103 ? 8.115 4.951 -12.190 1.00 88.81 103 VAL A CA 1
ATOM 825 C C . VAL A 1 103 ? 7.545 5.289 -10.812 1.00 88.81 103 VAL A C 1
ATOM 827 O O . VAL A 1 103 ? 7.070 6.402 -10.588 1.00 88.81 103 VAL A O 1
ATOM 830 N N . LEU A 1 104 ? 7.653 4.354 -9.867 1.00 88.38 104 LEU A N 1
ATOM 831 C CA . LEU A 1 104 ? 7.236 4.556 -8.485 1.00 88.38 104 LEU A CA 1
ATOM 832 C C . LEU A 1 104 ? 8.021 5.699 -7.811 1.00 88.38 104 LEU A C 1
ATOM 834 O O . LEU A 1 104 ? 7.428 6.555 -7.158 1.00 88.38 104 LEU A O 1
ATOM 838 N N . GLY A 1 105 ? 9.340 5.762 -8.012 1.00 83.81 105 GLY A N 1
ATOM 839 C CA . GLY A 1 105 ? 10.180 6.848 -7.501 1.00 83.81 105 GLY A CA 1
ATOM 840 C C . GLY A 1 105 ? 9.819 8.216 -8.092 1.00 83.81 105 GLY A C 1
ATOM 841 O O . GLY A 1 105 ? 9.774 9.213 -7.365 1.00 83.81 105 GLY A O 1
ATOM 842 N N . SER A 1 106 ? 9.493 8.279 -9.388 1.00 83.88 106 SER A N 1
ATOM 843 C CA . SER A 1 106 ? 8.986 9.502 -10.025 1.00 83.88 106 SER A CA 1
ATOM 844 C C . SER A 1 106 ? 7.657 9.948 -9.413 1.00 83.88 106 SER A C 1
ATOM 846 O O . SER A 1 106 ? 7.517 11.118 -9.060 1.00 83.88 106 SER A O 1
ATOM 848 N N . ALA A 1 107 ? 6.720 9.021 -9.203 1.00 85.50 107 ALA A N 1
ATOM 849 C CA . ALA A 1 107 ? 5.440 9.305 -8.558 1.00 85.50 107 ALA A CA 1
ATOM 850 C C . ALA A 1 107 ? 5.619 9.831 -7.119 1.0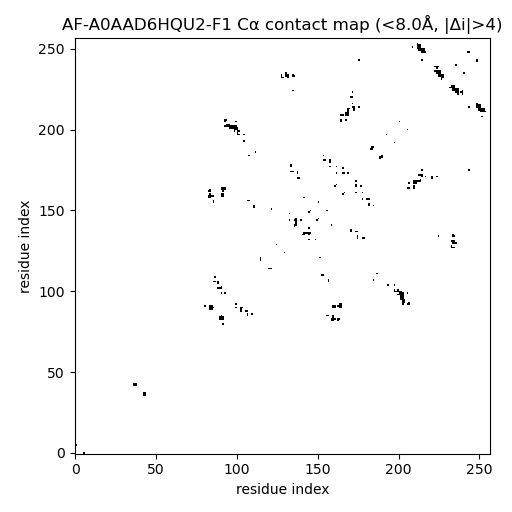0 85.50 107 ALA A C 1
ATOM 852 O O . ALA A 1 107 ? 5.056 10.864 -6.761 1.00 85.50 107 ALA A O 1
ATOM 853 N N . MET A 1 108 ? 6.479 9.196 -6.316 1.00 80.75 108 MET A N 1
ATOM 854 C CA . MET A 1 108 ? 6.803 9.674 -4.965 1.00 80.75 108 MET A CA 1
ATOM 855 C C . MET A 1 108 ? 7.474 11.056 -4.963 1.00 80.75 108 MET A C 1
ATOM 857 O O . MET A 1 108 ? 7.314 11.828 -4.016 1.00 80.75 108 MET A O 1
ATOM 861 N N . THR A 1 109 ? 8.253 11.400 -5.992 1.00 78.94 109 THR A N 1
ATOM 862 C CA . THR A 1 109 ? 8.873 12.734 -6.113 1.00 78.94 109 THR A CA 1
ATOM 863 C C . THR A 1 109 ? 7.819 13.827 -6.277 1.00 78.94 109 THR A C 1
ATOM 865 O O . THR A 1 109 ? 7.924 14.856 -5.619 1.00 78.94 109 THR A O 1
ATOM 868 N N . LEU A 1 110 ? 6.751 13.575 -7.041 1.00 80.81 110 LEU A N 1
ATOM 869 C CA . LEU A 1 110 ? 5.661 14.543 -7.226 1.00 80.81 110 LEU A CA 1
ATOM 870 C C . LEU A 1 110 ? 4.934 14.873 -5.915 1.00 80.81 110 LEU A C 1
ATOM 872 O O . LEU A 1 110 ? 4.565 16.023 -5.690 1.00 80.81 110 LEU A O 1
ATOM 876 N N . ILE A 1 111 ? 4.806 13.900 -5.007 1.00 74.62 111 ILE A N 1
ATOM 877 C CA . ILE A 1 111 ? 4.262 14.149 -3.663 1.00 74.62 111 ILE A CA 1
ATOM 878 C C . ILE A 1 111 ? 5.121 15.157 -2.890 1.00 74.62 111 ILE A C 1
ATOM 880 O O . ILE A 1 111 ? 4.564 15.973 -2.157 1.00 74.62 111 ILE A O 1
ATOM 884 N N . GLN A 1 112 ? 6.452 15.148 -3.064 1.00 69.50 112 GLN A N 1
ATOM 885 C CA . GLN A 1 112 ? 7.327 16.125 -2.399 1.00 69.50 112 GLN A CA 1
ATOM 886 C C . GLN A 1 112 ? 6.984 17.542 -2.828 1.00 69.50 112 GLN A C 1
ATOM 888 O O . GLN A 1 112 ? 6.868 18.442 -1.998 1.00 69.50 112 GLN A O 1
ATOM 893 N N . ASP A 1 113 ? 6.839 17.724 -4.137 1.00 67.19 113 ASP A N 1
ATOM 894 C CA . ASP A 1 113 ? 6.594 19.030 -4.723 1.00 67.19 113 ASP A CA 1
ATOM 895 C C . ASP A 1 113 ? 5.228 19.558 -4.254 1.00 67.19 113 ASP A C 1
ATOM 897 O O . ASP A 1 113 ? 5.111 20.728 -3.883 1.00 67.19 113 ASP A O 1
ATOM 901 N N . CYS A 1 114 ? 4.222 18.680 -4.138 1.00 65.25 114 CYS A N 1
ATOM 902 C CA . CYS A 1 114 ? 2.934 19.005 -3.520 1.00 65.25 114 CYS A CA 1
ATOM 903 C C . CYS A 1 114 ? 3.056 19.355 -2.028 1.00 65.25 114 CYS A C 1
ATOM 905 O O . CYS A 1 114 ? 2.439 20.317 -1.573 1.00 65.25 114 CYS A O 1
ATOM 907 N N . PHE A 1 115 ? 3.852 18.606 -1.263 1.00 66.00 115 PHE A N 1
ATOM 908 C CA . PHE A 1 115 ? 4.051 18.842 0.168 1.00 66.00 115 PHE A CA 1
ATOM 909 C C . PHE A 1 115 ? 4.695 20.208 0.449 1.00 66.00 115 PHE A C 1
ATOM 911 O O . PHE A 1 115 ? 4.225 20.952 1.315 1.00 66.00 115 PHE A O 1
ATOM 918 N N . ILE A 1 116 ? 5.728 20.559 -0.324 1.00 62.88 116 ILE A N 1
ATOM 919 C CA . ILE A 1 116 ? 6.400 21.864 -0.258 1.00 62.88 116 ILE A CA 1
ATOM 920 C C . ILE A 1 116 ? 5.427 22.980 -0.662 1.00 62.88 116 ILE A C 1
ATOM 922 O O . ILE A 1 116 ? 5.334 23.993 0.030 1.00 62.88 116 ILE A O 1
ATOM 926 N N . ALA A 1 117 ? 4.662 22.790 -1.743 1.00 60.72 117 ALA A N 1
ATOM 927 C CA . ALA A 1 117 ? 3.717 23.791 -2.239 1.00 60.72 117 ALA A CA 1
ATOM 928 C C . ALA A 1 117 ? 2.548 24.068 -1.272 1.00 60.72 117 ALA A C 1
ATOM 930 O O . ALA A 1 117 ? 2.063 25.196 -1.205 1.00 60.72 117 ALA A O 1
ATOM 931 N N . LEU A 1 118 ? 2.106 23.065 -0.505 1.00 59.50 118 LEU A N 1
ATOM 932 C CA . LEU A 1 118 ? 0.991 23.170 0.448 1.00 59.50 118 LEU A CA 1
ATOM 933 C C . LEU A 1 118 ? 1.434 23.540 1.880 1.00 59.50 118 LEU A C 1
ATOM 935 O O . LEU A 1 118 ? 0.646 23.430 2.821 1.00 59.50 118 LEU A O 1
ATOM 939 N N . SER A 1 119 ? 2.683 23.990 2.060 1.00 55.00 119 SER A N 1
ATOM 940 C CA . SER A 1 119 ? 3.227 24.488 3.333 1.00 55.00 119 SER A CA 1
ATOM 941 C C . SER A 1 119 ? 3.060 23.520 4.520 1.00 55.00 119 SER A C 1
ATOM 943 O O . SER A 1 119 ? 2.812 23.946 5.649 1.00 55.00 119 SER A O 1
ATOM 945 N N . GLY A 1 120 ? 3.178 22.209 4.285 1.00 53.94 120 GLY A N 1
ATOM 946 C CA . GLY A 1 120 ? 3.242 21.208 5.357 1.00 53.94 120 GLY A CA 1
ATOM 947 C C . GLY A 1 120 ? 1.920 20.851 6.050 1.00 53.94 120 GLY A C 1
ATOM 948 O O . GLY A 1 120 ? 1.918 20.001 6.939 1.00 53.94 120 GLY A O 1
ATOM 949 N N . SER A 1 121 ? 0.781 21.418 5.629 1.00 47.94 121 SER A N 1
ATOM 950 C CA . SER A 1 121 ? -0.528 21.162 6.263 1.00 47.94 121 SER A CA 1
ATOM 951 C C . SER A 1 121 ? -1.006 19.702 6.166 1.00 47.94 121 SER A C 1
ATOM 953 O O . SER A 1 121 ? -1.960 19.325 6.844 1.00 47.94 121 SER A O 1
ATOM 955 N N . MET A 1 122 ? -0.360 18.876 5.338 1.00 50.19 122 MET A N 1
ATOM 956 C CA . MET A 1 122 ? -0.711 17.469 5.119 1.00 50.19 122 MET A CA 1
ATOM 957 C C . MET A 1 122 ? -0.260 16.539 6.262 1.00 50.19 122 MET A C 1
ATOM 959 O O . MET A 1 122 ? -0.770 15.433 6.387 1.00 50.19 122 MET A O 1
ATOM 963 N N . MET A 1 123 ? 0.650 16.996 7.134 1.00 49.66 123 MET A N 1
ATOM 964 C CA . MET A 1 123 ? 1.231 16.205 8.239 1.00 49.66 123 MET A CA 1
ATOM 965 C C . MET A 1 123 ? 0.373 16.183 9.515 1.00 49.66 123 MET A C 1
ATOM 967 O O . MET A 1 123 ? 0.789 15.630 10.528 1.00 49.66 123 MET A O 1
ATOM 971 N N . LEU A 1 124 ? -0.811 16.805 9.494 1.00 51.00 124 LEU A N 1
ATOM 972 C CA . LEU A 1 124 ? -1.689 16.939 10.665 1.00 51.00 124 LEU A CA 1
ATOM 973 C C . LEU A 1 124 ? -2.890 15.984 10.651 1.00 51.00 124 LEU A C 1
ATOM 975 O O . LEU A 1 124 ? -3.769 16.114 11.503 1.00 51.00 124 LEU A O 1
ATOM 979 N N . ILE A 1 125 ? -2.952 15.030 9.715 1.00 59.50 125 ILE A N 1
ATOM 980 C CA . ILE A 1 125 ? -4.018 14.023 9.724 1.00 59.50 125 ILE A CA 1
ATOM 981 C C . ILE A 1 125 ? -3.788 13.096 10.931 1.00 59.50 125 ILE A C 1
ATOM 983 O O . ILE A 1 125 ? -2.724 12.484 11.032 1.00 59.50 125 ILE A O 1
ATOM 987 N N . PRO A 1 126 ? -4.738 12.994 11.883 1.00 67.06 126 PRO A N 1
ATOM 988 C CA . PRO A 1 126 ? -4.562 12.150 13.061 1.00 67.06 126 PRO A CA 1
ATOM 989 C C . PRO A 1 126 ? -4.329 10.687 12.665 1.00 67.06 126 PRO A C 1
ATOM 991 O O . PRO A 1 126 ? -5.044 10.183 11.803 1.00 67.06 126 PRO A O 1
ATOM 994 N N . LYS A 1 127 ? -3.419 9.971 13.348 1.00 68.75 127 LYS A N 1
ATOM 995 C CA . LYS A 1 127 ? -3.152 8.532 13.105 1.00 68.75 127 LYS A CA 1
ATOM 996 C C . LYS A 1 127 ? -4.437 7.689 13.051 1.00 68.75 127 LYS A C 1
ATOM 998 O O . LYS A 1 127 ? -4.574 6.820 12.203 1.00 68.75 127 LYS A O 1
ATOM 1003 N N . LEU A 1 128 ? -5.421 8.027 13.888 1.00 68.50 128 LEU A N 1
ATOM 1004 C CA . LEU A 1 128 ? -6.743 7.395 13.898 1.00 68.50 128 LEU A CA 1
ATOM 1005 C C . LEU A 1 128 ? -7.460 7.441 12.533 1.00 68.50 128 LEU A C 1
ATOM 1007 O O . LEU A 1 128 ? -8.179 6.510 12.178 1.00 68.50 128 LEU A O 1
ATOM 1011 N N . HIS A 1 129 ? -7.297 8.531 11.784 1.00 78.12 129 HIS A N 1
ATOM 1012 C CA . HIS A 1 129 ? -7.882 8.685 10.457 1.00 78.12 129 HIS A CA 1
ATOM 1013 C C . HIS A 1 129 ? -7.142 7.829 9.422 1.00 78.12 129 HIS A C 1
ATOM 1015 O O . HIS A 1 129 ? -7.792 7.185 8.601 1.00 78.12 129 HIS A O 1
ATOM 1021 N N . ASP A 1 130 ? -5.811 7.770 9.505 1.00 85.25 130 ASP A N 1
ATOM 1022 C CA . ASP A 1 130 ? -4.983 6.954 8.613 1.00 85.25 130 ASP A CA 1
ATOM 1023 C C . ASP A 1 130 ? -5.217 5.453 8.817 1.00 85.25 130 ASP A C 1
ATOM 1025 O O . ASP A 1 130 ? -5.407 4.735 7.836 1.00 85.25 130 ASP A O 1
ATOM 1029 N N . ASP A 1 131 ? -5.290 4.983 10.066 1.00 90.75 131 ASP A N 1
ATOM 1030 C CA . ASP A 1 131 ? -5.572 3.575 10.372 1.00 90.75 131 ASP A CA 1
ATOM 1031 C C . ASP A 1 131 ? -6.956 3.176 9.834 1.00 90.75 131 ASP A C 1
ATOM 1033 O O . ASP A 1 131 ? -7.094 2.199 9.092 1.00 90.75 131 ASP A O 1
ATOM 1037 N N . ASN A 1 132 ? -7.983 3.983 10.132 1.00 92.69 132 ASN A N 1
ATOM 1038 C CA . ASN A 1 132 ? -9.344 3.743 9.655 1.00 92.69 132 ASN A CA 1
ATOM 1039 C C . ASN A 1 132 ? -9.417 3.720 8.123 1.00 92.69 132 ASN A C 1
ATOM 1041 O O . ASN A 1 132 ? -10.091 2.857 7.558 1.00 92.69 132 ASN A O 1
ATOM 1045 N N . PHE A 1 133 ? -8.742 4.656 7.452 1.00 93.56 133 PHE A N 1
ATOM 1046 C CA . PHE A 1 133 ? -8.724 4.720 5.995 1.00 93.56 133 PHE A CA 1
ATOM 1047 C C . PHE A 1 133 ? -8.015 3.499 5.396 1.00 93.56 133 PHE A C 1
ATOM 1049 O O . PHE A 1 133 ? -8.583 2.839 4.528 1.00 93.56 133 PHE A O 1
ATOM 1056 N N . CYS A 1 134 ? -6.827 3.151 5.903 1.00 94.50 134 CYS A N 1
ATOM 1057 C CA . CYS A 1 134 ? -6.031 2.006 5.456 1.00 94.50 134 CYS A CA 1
ATOM 1058 C C . CYS A 1 134 ? -6.832 0.698 5.500 1.00 94.50 134 CYS A C 1
ATOM 1060 O O . CYS A 1 134 ? -6.923 -0.031 4.510 1.00 94.50 134 CYS A O 1
ATOM 1062 N N . ILE A 1 135 ? -7.475 0.431 6.642 1.00 95.19 135 ILE A N 1
ATOM 1063 C CA . ILE A 1 135 ? -8.273 -0.779 6.844 1.00 95.19 135 ILE A CA 1
ATOM 1064 C C . ILE A 1 135 ? -9.461 -0.794 5.874 1.00 95.19 135 ILE A C 1
ATOM 1066 O O . ILE A 1 135 ? -9.687 -1.782 5.174 1.00 95.19 135 ILE A O 1
ATOM 1070 N N . ARG A 1 136 ? -10.226 0.301 5.793 1.00 94.94 136 ARG A N 1
ATOM 1071 C CA . ARG A 1 136 ? -11.433 0.359 4.954 1.00 94.94 136 ARG A CA 1
ATOM 1072 C C . ARG A 1 136 ? -11.125 0.305 3.464 1.00 94.94 136 ARG A C 1
ATOM 1074 O O . ARG A 1 136 ? -11.869 -0.344 2.733 1.00 94.94 136 ARG A O 1
ATOM 1081 N N . ALA A 1 137 ? -10.014 0.887 3.022 1.00 95.50 137 ALA A N 1
ATOM 1082 C CA . ALA A 1 137 ? -9.586 0.819 1.629 1.00 95.50 137 ALA A CA 1
ATOM 1083 C C . ALA A 1 137 ? -9.471 -0.635 1.138 1.00 95.50 137 ALA A C 1
ATOM 1085 O O . ALA A 1 137 ? -9.887 -0.943 0.020 1.00 95.50 137 ALA A O 1
ATOM 1086 N N . VAL A 1 138 ? -8.996 -1.547 1.994 1.00 96.00 138 VAL A N 1
ATOM 1087 C CA . VAL A 1 138 ? -8.871 -2.975 1.663 1.00 96.00 138 VAL A CA 1
ATOM 1088 C C . VAL A 1 138 ? -10.158 -3.760 1.940 1.00 96.00 138 VAL A C 1
ATOM 1090 O O . VAL A 1 138 ? -10.520 -4.621 1.138 1.00 96.00 138 VAL A O 1
ATOM 1093 N N . ILE A 1 139 ? -10.847 -3.483 3.053 1.00 95.06 139 ILE A N 1
ATOM 1094 C CA . ILE A 1 139 ? -12.026 -4.251 3.495 1.00 95.06 139 ILE A CA 1
ATOM 1095 C C . ILE A 1 139 ? -13.309 -3.830 2.768 1.00 95.06 139 ILE A C 1
ATOM 1097 O O . ILE A 1 139 ? -14.028 -4.680 2.243 1.00 95.06 139 ILE A O 1
ATOM 1101 N N . ASP A 1 140 ? -13.595 -2.529 2.738 1.00 93.69 140 ASP A N 1
ATOM 1102 C CA . ASP A 1 140 ? -14.789 -1.955 2.107 1.00 93.69 140 ASP A CA 1
ATOM 1103 C C . ASP A 1 140 ? -14.535 -1.626 0.623 1.00 93.69 140 ASP A C 1
ATOM 1105 O O . ASP A 1 140 ? -15.466 -1.576 -0.187 1.00 93.69 140 ASP A O 1
ATOM 1109 N N . GLY A 1 141 ? -13.266 -1.419 0.263 1.00 93.00 141 GLY A N 1
ATOM 1110 C CA . GLY A 1 141 ? -12.812 -1.042 -1.069 1.00 93.00 141 GLY A CA 1
ATOM 1111 C C . GLY A 1 141 ? -1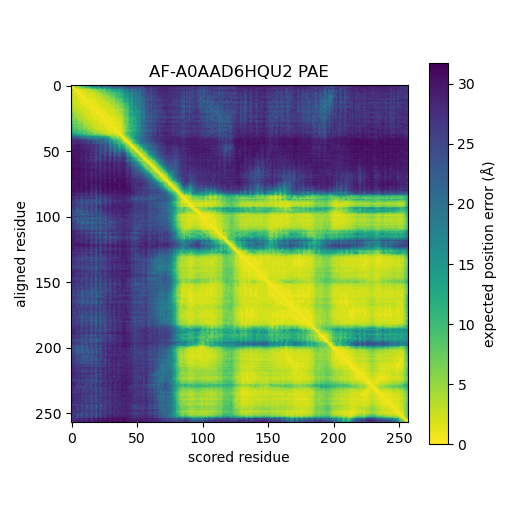2.479 0.448 -1.180 1.00 93.00 141 GLY A C 1
ATOM 1112 O O . GLY A 1 141 ? -13.085 1.306 -0.529 1.00 93.00 141 GLY A O 1
ATOM 1113 N N . TRP A 1 142 ? -11.534 0.762 -2.066 1.00 94.06 142 TRP A N 1
ATOM 1114 C CA . TRP A 1 142 ? -11.038 2.119 -2.304 1.00 94.06 142 TRP A CA 1
ATOM 1115 C C . TRP A 1 142 ? -12.139 3.119 -2.631 1.00 94.06 142 TRP A C 1
ATOM 1117 O O . TRP A 1 142 ? -12.268 4.125 -1.939 1.00 94.06 142 TRP A O 1
ATOM 1127 N N . LYS A 1 143 ? -12.980 2.821 -3.629 1.00 91.56 143 LYS A N 1
ATOM 1128 C CA . LYS A 1 143 ? -14.048 3.730 -4.071 1.00 91.56 143 LYS A CA 1
ATOM 1129 C C . LYS A 1 143 ? -14.998 4.110 -2.932 1.00 91.56 143 LYS A C 1
ATOM 1131 O O . LYS A 1 143 ? -15.251 5.286 -2.710 1.00 91.56 143 LYS A O 1
ATOM 1136 N N . VAL A 1 144 ? -15.472 3.117 -2.176 1.00 92.69 144 VAL A N 1
ATOM 1137 C CA . VAL A 1 144 ? -16.388 3.331 -1.042 1.00 92.69 144 VAL A CA 1
ATOM 1138 C C . VAL A 1 144 ? -15.726 4.182 0.042 1.00 92.69 144 VAL A C 1
ATOM 1140 O O . VAL A 1 144 ? -16.363 5.060 0.621 1.00 92.69 144 VAL A O 1
ATOM 1143 N N . THR A 1 145 ? -14.446 3.933 0.310 1.00 92.62 145 THR A N 1
ATOM 1144 C CA . THR A 1 145 ? -13.683 4.647 1.339 1.00 92.62 145 THR A CA 1
ATOM 1145 C C . THR A 1 145 ? -13.427 6.099 0.936 1.00 92.62 145 THR A C 1
ATOM 1147 O O . THR A 1 145 ? -13.663 7.006 1.731 1.00 92.62 145 THR A O 1
ATOM 1150 N N . MET A 1 146 ? -13.027 6.338 -0.313 1.00 89.56 146 MET A N 1
ATOM 1151 C CA . MET A 1 146 ? -12.808 7.681 -0.853 1.00 89.56 146 MET A CA 1
ATOM 1152 C C . MET A 1 146 ? -14.082 8.510 -0.911 1.00 89.56 146 MET A C 1
ATOM 1154 O O . MET A 1 146 ? -14.070 9.649 -0.453 1.00 89.56 146 MET A O 1
ATOM 1158 N N . ASP A 1 147 ? -15.183 7.932 -1.394 1.00 89.69 147 ASP A N 1
ATOM 1159 C CA . ASP A 1 147 ? -16.477 8.620 -1.444 1.00 89.69 147 ASP A CA 1
ATOM 1160 C C . ASP A 1 147 ? -16.940 9.047 -0.039 1.00 89.69 147 ASP A C 1
ATOM 1162 O O . ASP A 1 147 ? -17.655 10.037 0.120 1.00 89.69 147 ASP A O 1
ATOM 1166 N N . ARG A 1 148 ? -16.535 8.297 0.995 1.00 88.81 148 ARG A N 1
ATOM 1167 C CA . ARG A 1 148 ? -16.962 8.517 2.378 1.00 88.81 148 ARG A CA 1
ATO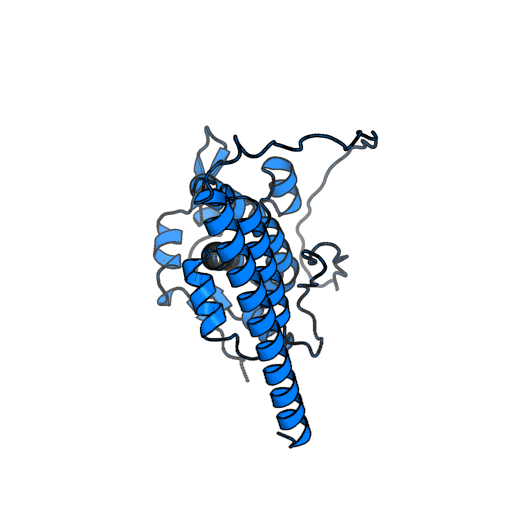M 1168 C C . ARG A 1 148 ? -16.070 9.474 3.167 1.00 88.81 148 ARG A C 1
ATOM 1170 O O . ARG A 1 148 ? -16.601 10.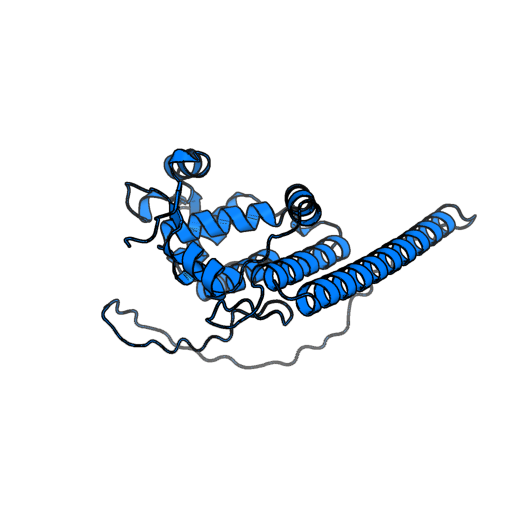273 3.935 1.00 88.81 148 ARG A O 1
ATOM 1177 N N . PHE A 1 149 ? -14.751 9.350 3.046 1.00 85.75 149 PHE A N 1
ATOM 1178 C CA . PHE A 1 149 ? -13.791 10.066 3.897 1.00 85.75 149 PHE A CA 1
ATOM 1179 C C . PHE A 1 149 ? -12.945 11.092 3.131 1.00 85.75 149 PHE A C 1
ATOM 1181 O O . PHE A 1 149 ? -12.378 11.986 3.752 1.00 85.75 149 PHE A O 1
ATOM 1188 N N . GLY A 1 150 ? -12.891 10.997 1.798 1.00 83.69 150 GLY A N 1
ATOM 1189 C CA . GLY A 1 150 ? -11.922 11.709 0.968 1.00 83.69 150 GLY A CA 1
ATOM 1190 C C . GLY A 1 150 ? -10.517 11.108 1.087 1.00 83.69 150 GLY A C 1
ATOM 1191 O O . GLY A 1 150 ? -10.115 10.652 2.155 1.00 83.69 150 GLY A O 1
ATOM 1192 N N . ALA A 1 151 ? -9.767 11.088 -0.014 1.00 85.19 151 ALA A N 1
ATOM 1193 C CA . ALA A 1 151 ? -8.349 10.733 -0.010 1.00 85.19 151 ALA A CA 1
ATOM 1194 C C . ALA A 1 151 ? -7.490 11.999 -0.052 1.00 85.19 151 ALA A C 1
ATOM 1196 O O . ALA A 1 151 ? -7.814 12.955 -0.756 1.00 85.19 151 ALA A O 1
ATOM 1197 N N . ASP A 1 152 ? -6.386 11.993 0.696 1.00 84.81 152 ASP A N 1
ATOM 1198 C CA . ASP A 1 152 ? -5.291 12.922 0.433 1.00 84.81 152 ASP A CA 1
ATOM 1199 C C . ASP A 1 152 ? -4.458 12.424 -0.765 1.00 84.81 152 ASP A C 1
ATOM 1201 O O . ASP A 1 152 ? -4.593 11.287 -1.220 1.00 84.81 152 ASP A O 1
ATOM 1205 N N . VAL A 1 153 ? -3.566 13.273 -1.272 1.00 83.31 153 VAL A N 1
ATOM 1206 C CA . VAL A 1 153 ? -2.739 12.953 -2.448 1.00 83.31 153 VAL A CA 1
ATOM 1207 C C . VAL A 1 153 ? -1.833 11.731 -2.239 1.00 83.31 153 VAL A C 1
ATOM 1209 O O . VAL A 1 153 ? -1.472 11.048 -3.195 1.00 83.31 153 VAL A O 1
ATOM 1212 N N . ILE A 1 154 ? -1.454 11.426 -0.995 1.00 85.88 154 ILE A N 1
ATOM 1213 C CA . ILE A 1 154 ? -0.675 10.226 -0.695 1.00 85.88 154 ILE A CA 1
ATOM 1214 C C . ILE A 1 154 ? -1.595 9.004 -0.788 1.00 85.88 154 ILE A C 1
ATOM 1216 O O . ILE A 1 154 ? -1.210 8.020 -1.404 1.00 85.88 154 ILE A O 1
ATOM 1220 N N . TRP A 1 155 ? -2.811 9.049 -0.241 1.00 90.56 155 TRP A N 1
ATOM 1221 C CA . TRP A 1 155 ? -3.789 7.969 -0.365 1.00 90.56 155 TRP A CA 1
ATOM 1222 C C . TRP A 1 155 ? -4.187 7.708 -1.825 1.00 90.56 155 TRP A C 1
ATOM 1224 O O . TRP A 1 155 ? -4.354 6.549 -2.193 1.00 90.56 155 TRP A O 1
ATOM 1234 N N . GLU A 1 156 ? -4.234 8.735 -2.678 1.00 89.50 156 GLU A N 1
ATOM 1235 C CA . GLU A 1 156 ? -4.391 8.570 -4.134 1.00 89.50 156 GLU A CA 1
ATOM 1236 C C . GLU A 1 156 ? -3.209 7.817 -4.775 1.00 89.50 156 GLU A C 1
ATOM 1238 O O . GLU A 1 156 ? -3.412 6.917 -5.593 1.00 89.50 156 GLU A O 1
ATOM 1243 N N . LEU A 1 157 ? -1.963 8.120 -4.383 1.00 90.12 157 LEU A N 1
ATOM 1244 C CA . LEU A 1 157 ? -0.801 7.336 -4.824 1.00 90.12 157 LEU A CA 1
ATOM 1245 C C . LEU A 1 157 ? -0.897 5.888 -4.334 1.00 90.12 157 LEU A C 1
ATOM 1247 O O . LEU A 1 157 ? -0.652 4.954 -5.097 1.00 90.12 157 LEU A O 1
ATOM 1251 N N . ILE A 1 158 ? -1.229 5.700 -3.058 1.00 93.56 158 ILE A N 1
ATOM 1252 C CA . ILE A 1 158 ? -1.315 4.376 -2.442 1.00 93.56 158 ILE A CA 1
ATOM 1253 C C . ILE A 1 158 ? -2.402 3.543 -3.123 1.00 93.56 158 ILE A C 1
ATOM 1255 O O . ILE A 1 158 ? -2.164 2.361 -3.363 1.00 93.56 158 ILE A O 1
ATOM 1259 N N . GLN A 1 159 ? -3.531 4.141 -3.519 1.00 94.38 159 GLN A N 1
ATOM 1260 C CA . GLN A 1 159 ? -4.532 3.464 -4.343 1.00 94.38 159 GLN A CA 1
ATOM 1261 C C . GLN A 1 159 ? -3.915 2.956 -5.645 1.00 94.38 159 GLN A C 1
ATOM 1263 O O . GLN A 1 159 ? -4.062 1.780 -5.975 1.00 94.38 159 GLN A O 1
ATOM 1268 N N . ALA A 1 160 ? -3.211 3.821 -6.377 1.00 93.69 160 ALA A N 1
ATOM 1269 C CA . ALA A 1 160 ? -2.630 3.448 -7.659 1.00 93.69 160 ALA A CA 1
ATOM 1270 C C . ALA A 1 160 ? -1.591 2.317 -7.518 1.00 93.69 160 ALA A C 1
ATOM 1272 O O . ALA A 1 160 ? -1.523 1.431 -8.370 1.00 93.69 160 ALA A O 1
ATOM 1273 N N . ILE A 1 161 ? -0.818 2.309 -6.425 1.00 94.44 161 ILE A N 1
ATOM 1274 C CA . ILE A 1 161 ? 0.117 1.223 -6.094 1.00 94.44 161 ILE A CA 1
ATOM 1275 C C . ILE A 1 161 ? -0.636 -0.058 -5.731 1.00 94.44 161 ILE A C 1
ATOM 1277 O O . ILE A 1 161 ? -0.260 -1.139 -6.181 1.00 94.44 161 ILE A O 1
ATOM 1281 N N . ASP A 1 162 ? -1.684 0.031 -4.917 1.00 96.12 162 ASP A N 1
ATOM 1282 C CA . ASP A 1 162 ? -2.431 -1.142 -4.480 1.00 96.12 162 ASP A CA 1
ATOM 1283 C C . ASP A 1 162 ? -3.144 -1.818 -5.654 1.00 96.12 162 ASP A C 1
ATOM 1285 O O . ASP A 1 162 ? -2.967 -3.011 -5.891 1.00 96.12 162 ASP A O 1
ATOM 1289 N N . GLU A 1 163 ? -3.863 -1.050 -6.467 1.00 93.38 163 GLU A N 1
ATOM 1290 C CA . GLU A 1 163 ? -4.564 -1.564 -7.646 1.00 93.38 163 GLU A CA 1
ATOM 1291 C C . GLU A 1 163 ? -3.611 -1.982 -8.778 1.00 93.38 163 GLU A C 1
ATOM 1293 O O . GLU A 1 163 ? -3.938 -2.868 -9.570 1.00 93.38 163 GLU A O 1
ATOM 1298 N N . GLY A 1 164 ? -2.426 -1.371 -8.861 1.00 92.69 164 GLY A N 1
ATOM 1299 C CA . GLY A 1 164 ? -1.417 -1.686 -9.871 1.00 92.69 164 GLY A CA 1
ATOM 1300 C C . GLY A 1 164 ? -0.507 -2.861 -9.504 1.00 92.69 164 GLY A C 1
ATOM 1301 O O . GLY A 1 164 ? -0.108 -3.636 -10.379 1.00 92.69 164 GLY A O 1
ATOM 1302 N N . LEU A 1 165 ? -0.182 -3.025 -8.222 1.00 93.88 165 LEU A N 1
ATOM 1303 C CA . LEU A 1 165 ? 0.822 -3.972 -7.741 1.00 93.88 165 LEU A CA 1
ATOM 1304 C C . LEU A 1 165 ? 0.294 -4.885 -6.634 1.00 93.88 165 LEU A C 1
ATOM 1306 O O . LEU A 1 165 ? 0.290 -6.105 -6.820 1.00 93.88 165 LEU A O 1
ATOM 1310 N N . TYR A 1 166 ? -0.137 -4.316 -5.504 1.00 95.25 166 TYR A N 1
ATOM 1311 C CA . TYR A 1 166 ? -0.418 -5.090 -4.289 1.00 95.25 166 TYR A CA 1
ATOM 1312 C C . TYR A 1 166 ? -1.727 -5.877 -4.316 1.00 95.25 166 TYR A C 1
ATOM 1314 O O . TYR A 1 166 ? -1.892 -6.768 -3.489 1.00 95.25 166 TYR A O 1
ATOM 1322 N N . TYR A 1 167 ? -2.599 -5.686 -5.310 1.00 93.94 167 TYR A N 1
ATOM 1323 C CA . TYR A 1 167 ?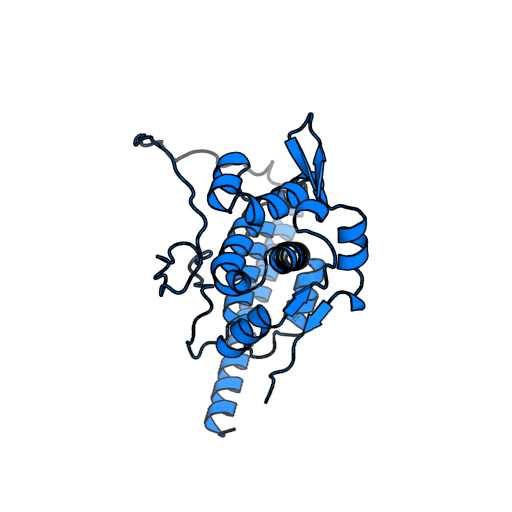 -3.796 -6.511 -5.516 1.00 93.94 167 TYR A CA 1
ATOM 1324 C C . TYR A 1 167 ? -3.492 -8.019 -5.603 1.00 93.94 167 TYR A C 1
ATOM 1326 O O . TYR A 1 167 ? -4.390 -8.844 -5.435 1.00 93.94 167 TYR A O 1
ATOM 1334 N N . ARG A 1 168 ? -2.233 -8.376 -5.894 1.00 92.38 168 ARG A N 1
ATOM 1335 C CA . ARG A 1 168 ? -1.716 -9.749 -5.953 1.00 92.38 168 ARG A CA 1
ATOM 1336 C C . ARG A 1 168 ? -1.500 -10.387 -4.576 1.00 92.38 168 ARG A C 1
ATOM 1338 O O . ARG A 1 168 ? -1.456 -11.612 -4.493 1.00 92.38 168 ARG A O 1
ATOM 1345 N N . ALA A 1 169 ? -1.356 -9.582 -3.528 1.00 94.00 169 ALA A N 1
ATOM 1346 C CA . ALA A 1 169 ? -1.186 -10.043 -2.157 1.00 94.00 169 ALA A CA 1
ATOM 1347 C C . ALA A 1 169 ? -2.543 -10.317 -1.484 1.00 94.00 169 ALA A C 1
ATOM 1349 O O . ALA A 1 169 ? -3.589 -9.801 -1.889 1.00 94.00 169 ALA A O 1
ATOM 1350 N N . ASP A 1 170 ? -2.538 -11.141 -0.434 1.00 94.19 170 ASP A N 1
ATOM 1351 C CA . ASP A 1 170 ? -3.738 -11.380 0.370 1.00 94.19 170 ASP A CA 1
ATOM 1352 C C . ASP A 1 170 ? -4.159 -10.118 1.157 1.00 94.19 170 ASP A C 1
ATOM 1354 O O . ASP A 1 170 ? -3.346 -9.211 1.347 1.00 94.19 170 ASP A O 1
ATOM 1358 N N . PRO A 1 171 ? -5.419 -10.025 1.626 1.00 95.75 171 PRO A N 1
ATOM 1359 C CA . PRO A 1 171 ? -5.934 -8.808 2.253 1.00 95.75 171 PRO A CA 1
ATOM 1360 C C . PRO A 1 171 ? -5.129 -8.315 3.459 1.00 95.75 171 PRO A C 1
ATOM 1362 O O . PRO A 1 171 ? -4.973 -7.108 3.622 1.00 95.75 171 PRO A O 1
ATOM 1365 N N . VAL A 1 172 ? -4.605 -9.215 4.296 1.00 96.25 172 VAL A N 1
ATOM 1366 C CA . VAL A 1 172 ? -3.858 -8.814 5.498 1.00 96.25 172 VAL A CA 1
ATOM 1367 C C . VAL A 1 172 ? -2.489 -8.278 5.099 1.00 96.25 172 VAL A C 1
ATOM 1369 O O . VAL A 1 172 ? -2.094 -7.198 5.538 1.00 96.25 172 VAL A O 1
ATOM 1372 N N . THR A 1 173 ? -1.801 -8.987 4.201 1.00 96.94 173 THR A N 1
ATOM 1373 C CA . THR A 1 173 ? -0.532 -8.523 3.634 1.00 96.94 173 THR A CA 1
ATOM 1374 C C . THR A 1 173 ? -0.704 -7.177 2.930 1.00 96.94 173 THR A C 1
ATOM 1376 O O . THR A 1 173 ? 0.120 -6.287 3.120 1.00 96.94 173 THR A O 1
ATOM 1379 N N . ARG A 1 174 ? -1.798 -6.973 2.180 1.00 96.88 174 ARG A N 1
ATOM 1380 C CA . ARG A 1 174 ? -2.120 -5.678 1.560 1.00 96.88 174 ARG A CA 1
ATOM 1381 C C . ARG A 1 174 ? -2.221 -4.569 2.595 1.00 96.88 174 ARG A C 1
ATOM 1383 O O . ARG A 1 174 ? -1.505 -3.588 2.457 1.00 96.88 174 ARG A O 1
ATOM 1390 N N . ILE A 1 175 ? -3.031 -4.737 3.643 1.00 96.88 175 ILE A N 1
ATOM 1391 C CA . ILE A 1 175 ? -3.174 -3.744 4.725 1.00 96.88 175 ILE A CA 1
ATOM 1392 C C . ILE A 1 175 ? -1.803 -3.359 5.302 1.00 96.88 175 ILE A C 1
ATOM 1394 O O . ILE A 1 175 ? -1.487 -2.174 5.411 1.00 96.88 175 ILE A O 1
ATOM 1398 N N . ALA A 1 176 ? -0.961 -4.350 5.603 1.00 96.50 176 ALA A N 1
ATOM 1399 C CA . ALA A 1 176 ? 0.380 -4.108 6.124 1.00 96.50 176 ALA A CA 1
ATOM 1400 C C . ALA A 1 176 ? 1.276 -3.369 5.104 1.00 96.50 176 ALA A C 1
ATOM 1402 O O . ALA A 1 176 ? 1.955 -2.406 5.453 1.00 96.50 176 ALA A O 1
ATOM 1403 N N . LEU A 1 177 ? 1.238 -3.745 3.822 1.00 95.62 177 LEU A N 1
ATOM 1404 C CA . LEU A 1 177 ? 1.983 -3.060 2.758 1.00 95.62 177 LEU A CA 1
ATOM 1405 C C . LEU A 1 177 ? 1.521 -1.611 2.542 1.00 95.62 177 LEU A C 1
ATOM 1407 O O . LEU A 1 177 ? 2.362 -0.742 2.305 1.00 95.62 177 LEU A O 1
ATOM 1411 N N . LEU A 1 178 ? 0.214 -1.333 2.647 1.00 95.25 178 LEU A N 1
ATOM 1412 C CA . LEU A 1 178 ? -0.328 0.028 2.567 1.00 95.25 178 LEU A CA 1
ATOM 1413 C C . LEU A 1 178 ? 0.1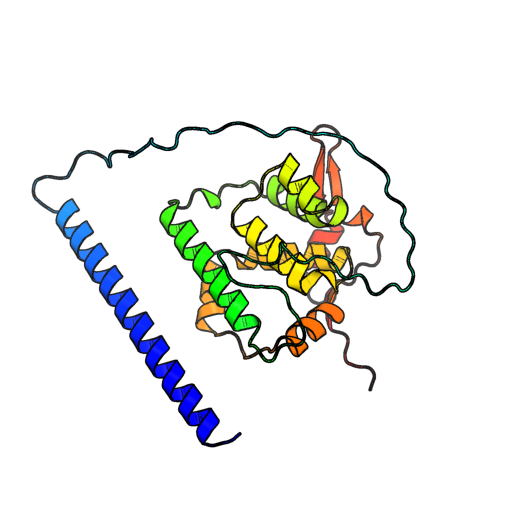86 0.895 3.721 1.00 95.25 178 LEU A C 1
ATOM 1415 O O . LEU A 1 178 ? 0.547 2.053 3.517 1.00 95.25 178 LEU A O 1
ATOM 1419 N N . GLN A 1 179 ? 0.277 0.324 4.922 1.00 91.81 179 GLN A N 1
ATOM 1420 C CA . GLN A 1 179 ? 0.832 1.017 6.079 1.00 91.81 179 GLN A CA 1
ATOM 1421 C C . GLN A 1 179 ? 2.337 1.291 5.918 1.00 91.81 179 GLN A C 1
ATOM 1423 O O . GLN A 1 179 ? 2.790 2.401 6.210 1.00 91.81 179 GLN A O 1
ATOM 1428 N N . ILE A 1 180 ? 3.097 0.335 5.366 1.00 90.25 180 ILE A N 1
ATOM 1429 C CA . ILE A 1 180 ? 4.521 0.524 5.046 1.00 90.25 180 ILE A CA 1
ATOM 1430 C C . ILE A 1 180 ? 4.683 1.679 4.058 1.00 90.25 180 ILE A C 1
ATOM 1432 O O . ILE A 1 180 ? 5.406 2.632 4.345 1.00 90.25 180 ILE A O 1
ATOM 1436 N N . ILE A 1 181 ? 3.988 1.648 2.919 1.00 88.88 181 ILE A N 1
ATOM 1437 C CA . ILE A 1 181 ? 4.154 2.682 1.890 1.00 88.88 181 ILE A CA 1
ATOM 1438 C C . ILE A 1 181 ? 3.672 4.060 2.367 1.00 88.88 181 ILE A C 1
ATOM 1440 O O . ILE A 1 181 ? 4.306 5.063 2.040 1.00 88.88 181 ILE A O 1
ATOM 1444 N N . ARG A 1 182 ? 2.623 4.124 3.202 1.00 88.38 182 ARG A N 1
ATOM 1445 C CA . ARG A 1 182 ? 2.180 5.365 3.857 1.00 88.38 182 ARG A CA 1
ATOM 1446 C C . ARG A 1 182 ? 3.293 5.957 4.717 1.00 88.38 182 ARG A C 1
ATOM 1448 O O . ARG A 1 182 ? 3.557 7.149 4.602 1.00 88.38 182 ARG A O 1
ATOM 1455 N N . SER A 1 183 ? 3.978 5.127 5.508 1.00 81.62 183 SER A N 1
ATOM 1456 C CA . SER A 1 183 ? 5.105 5.570 6.340 1.00 81.62 183 SER A CA 1
ATOM 1457 C C . SER A 1 183 ? 6.331 5.992 5.520 1.00 81.62 183 SER A C 1
ATOM 1459 O O . SER A 1 183 ? 7.003 6.958 5.865 1.00 81.62 183 SER A O 1
ATOM 1461 N N . LEU A 1 184 ? 6.591 5.331 4.388 1.00 75.44 184 LEU A N 1
ATOM 1462 C CA . LEU A 1 184 ? 7.696 5.666 3.482 1.00 75.44 184 LEU A CA 1
ATOM 1463 C C . LEU A 1 184 ? 7.480 6.971 2.717 1.00 75.44 184 LEU A C 1
ATOM 1465 O O . LEU A 1 184 ? 8.445 7.577 2.263 1.00 75.44 184 LEU A O 1
ATOM 1469 N N . CYS A 1 185 ? 6.232 7.419 2.572 1.00 72.81 185 CYS A N 1
ATOM 1470 C CA . CYS A 1 185 ? 5.935 8.716 1.970 1.00 72.81 185 CYS A CA 1
ATOM 1471 C C . CYS A 1 185 ? 6.309 9.895 2.888 1.00 72.81 185 CYS A C 1
ATOM 1473 O O . CYS A 1 185 ? 6.207 11.044 2.449 1.00 72.81 185 CYS A O 1
ATOM 1475 N N . TRP A 1 186 ? 6.759 9.644 4.127 1.00 69.50 186 TRP A N 1
ATOM 1476 C CA . TRP A 1 186 ? 7.289 10.694 4.991 1.00 69.50 186 TRP A CA 1
ATOM 1477 C C . TRP A 1 186 ? 8.670 11.182 4.528 1.00 69.50 186 TRP A C 1
ATOM 1479 O O . TRP A 1 186 ? 9.526 10.358 4.184 1.00 69.50 186 TRP A O 1
ATOM 1489 N N . PRO A 1 187 ? 8.908 12.511 4.520 1.00 63.88 187 PRO A N 1
ATOM 1490 C CA . PRO A 1 187 ? 10.111 13.111 3.943 1.00 63.88 187 PRO A CA 1
ATOM 1491 C C . PRO A 1 187 ? 11.421 12.519 4.478 1.00 63.88 187 PRO A C 1
ATOM 1493 O O . PRO A 1 187 ? 12.322 12.227 3.697 1.00 63.88 187 PRO A O 1
ATOM 1496 N N . GLU A 1 188 ? 11.509 12.273 5.786 1.00 60.53 188 GLU A N 1
ATOM 1497 C CA . GLU A 1 188 ? 12.733 11.814 6.448 1.00 60.53 188 GLU A CA 1
ATOM 1498 C C . GLU A 1 188 ? 13.146 10.399 6.012 1.00 60.53 188 GLU A C 1
ATOM 1500 O O . GLU A 1 188 ? 14.331 10.128 5.813 1.00 60.53 188 GLU A O 1
ATOM 1505 N N . LEU A 1 189 ? 12.173 9.499 5.833 1.00 57.47 189 LEU A N 1
ATOM 1506 C CA . LEU A 1 189 ? 12.406 8.122 5.380 1.00 57.47 189 LEU A CA 1
ATOM 1507 C C . LEU A 1 189 ? 12.639 8.064 3.867 1.00 57.47 189 LEU A C 1
ATOM 1509 O O . LEU A 1 189 ? 13.487 7.313 3.380 1.00 57.47 189 LEU A O 1
ATOM 1513 N N . ARG A 1 190 ? 11.925 8.903 3.115 1.00 66.06 190 ARG A N 1
ATOM 1514 C CA . ARG A 1 190 ? 12.065 8.993 1.665 1.00 66.06 190 ARG A CA 1
ATOM 1515 C C . ARG A 1 190 ? 13.427 9.535 1.238 1.00 66.06 190 ARG A C 1
ATOM 1517 O O . ARG A 1 190 ? 13.974 9.054 0.249 1.00 66.06 190 ARG A O 1
ATOM 1524 N N . ASP A 1 191 ? 13.980 10.518 1.941 1.00 67.81 191 ASP A N 1
ATOM 1525 C CA . ASP A 1 191 ? 15.271 11.104 1.567 1.00 67.81 191 ASP A CA 1
ATOM 1526 C C . ASP A 1 191 ? 16.397 10.064 1.641 1.00 67.81 191 ASP A C 1
ATOM 1528 O O . ASP A 1 191 ? 17.253 10.021 0.757 1.00 67.81 191 ASP A O 1
ATOM 1532 N N . GLN A 1 192 ? 16.339 9.145 2.611 1.00 61.84 192 GLN A N 1
ATOM 1533 C CA . GLN A 1 192 ? 17.241 7.991 2.668 1.00 61.84 192 GLN A CA 1
ATOM 1534 C C . GLN A 1 192 ? 17.023 7.039 1.483 1.00 61.84 192 GLN A C 1
ATOM 1536 O O . GLN A 1 192 ? 17.983 6.679 0.803 1.00 61.84 192 GLN A O 1
ATOM 1541 N N . TRP A 1 193 ? 15.766 6.718 1.161 1.00 63.41 193 TRP A N 1
ATOM 1542 C CA . TRP A 1 193 ? 15.409 5.900 -0.006 1.00 63.41 193 TRP A CA 1
ATOM 1543 C C . TRP A 1 193 ? 15.867 6.495 -1.348 1.00 63.41 193 TRP A C 1
ATOM 1545 O O . TRP A 1 193 ? 16.292 5.761 -2.241 1.00 63.41 193 TRP A O 1
ATOM 1555 N N . ILE A 1 194 ? 15.808 7.819 -1.516 1.00 62.81 194 ILE A N 1
ATOM 1556 C CA . ILE A 1 194 ? 16.288 8.495 -2.730 1.00 62.81 194 ILE A CA 1
ATOM 1557 C C . ILE A 1 194 ? 17.818 8.500 -2.796 1.00 62.81 194 ILE A C 1
ATOM 1559 O O . ILE A 1 194 ? 18.376 8.319 -3.880 1.00 62.81 194 ILE A O 1
ATOM 1563 N N . VAL A 1 195 ? 18.496 8.729 -1.668 1.00 63.12 195 VAL A N 1
ATOM 1564 C CA . VAL A 1 195 ? 19.963 8.834 -1.608 1.00 63.12 195 VAL A CA 1
ATOM 1565 C C . VAL A 1 195 ? 20.639 7.486 -1.848 1.00 63.12 195 VAL A C 1
ATOM 1567 O O . VAL A 1 195 ? 21.641 7.437 -2.561 1.00 63.12 195 VAL A O 1
ATOM 1570 N N . GLU A 1 196 ? 20.093 6.402 -1.297 1.00 60.22 196 GLU A N 1
ATOM 1571 C CA . GLU A 1 196 ? 20.626 5.048 -1.505 1.00 60.22 196 GLU A CA 1
ATOM 1572 C C . GLU A 1 196 ? 20.355 4.529 -2.927 1.00 60.22 196 GLU A C 1
ATOM 1574 O O . GLU A 1 196 ? 21.102 3.695 -3.442 1.00 60.22 196 GLU A O 1
ATOM 1579 N N . GLY A 1 197 ? 19.367 5.120 -3.606 1.00 54.41 197 GLY A N 1
ATOM 1580 C CA . GLY A 1 197 ? 18.967 4.775 -4.961 1.00 54.41 197 GLY A CA 1
ATOM 1581 C C . GLY A 1 197 ? 18.141 3.493 -4.990 1.00 54.41 197 GLY A C 1
ATOM 1582 O O . GLY A 1 197 ? 18.449 2.504 -4.332 1.00 54.41 197 GLY A O 1
ATOM 1583 N N . THR A 1 198 ? 17.081 3.477 -5.797 1.00 60.62 198 THR A N 1
ATOM 1584 C CA . THR A 1 198 ? 16.365 2.230 -6.053 1.00 60.62 198 THR A CA 1
ATOM 1585 C C . THR A 1 198 ? 17.172 1.383 -7.030 1.00 60.62 198 THR A C 1
ATOM 1587 O O . THR A 1 198 ? 17.508 1.810 -8.141 1.00 60.62 198 THR A O 1
ATOM 1590 N N . GLU A 1 199 ? 17.509 0.161 -6.621 1.00 63.34 199 GLU A N 1
ATOM 1591 C CA . GLU A 1 199 ? 18.042 -0.829 -7.548 1.00 63.34 199 GLU A CA 1
ATOM 1592 C C . GLU A 1 199 ? 17.052 -1.054 -8.704 1.00 63.34 199 GLU A C 1
ATOM 1594 O O . GLU A 1 199 ? 15.846 -0.828 -8.592 1.00 63.34 199 GLU A O 1
ATOM 1599 N N . PHE A 1 200 ? 17.557 -1.469 -9.866 1.00 77.12 200 PHE A N 1
ATOM 1600 C CA . PHE A 1 200 ? 16.695 -1.754 -11.010 1.00 77.12 200 PHE A CA 1
ATOM 1601 C C . PHE A 1 200 ? 15.793 -2.955 -10.691 1.00 77.12 200 PHE A C 1
ATOM 1603 O O . PHE A 1 200 ? 16.277 -4.083 -10.629 1.00 77.12 200 PHE A O 1
ATOM 1610 N N . ALA A 1 201 ? 14.484 -2.723 -10.569 1.00 83.19 201 ALA A N 1
ATOM 1611 C CA . ALA A 1 201 ? 13.483 -3.784 -10.541 1.00 83.19 201 ALA A CA 1
ATOM 1612 C C . ALA A 1 201 ? 12.541 -3.621 -11.734 1.00 83.19 201 ALA A C 1
ATOM 1614 O O . ALA A 1 201 ? 11.825 -2.623 -11.864 1.00 83.19 201 ALA A O 1
ATOM 1615 N N . ASN A 1 202 ? 12.558 -4.606 -12.632 1.00 88.69 202 ASN A N 1
ATOM 1616 C CA . ASN A 1 202 ? 11.586 -4.663 -13.715 1.00 88.69 202 ASN A CA 1
ATOM 1617 C C . ASN A 1 202 ? 10.196 -5.042 -13.179 1.00 88.69 202 ASN A C 1
ATOM 1619 O O . ASN A 1 202 ? 10.048 -5.452 -12.026 1.00 88.69 202 ASN A O 1
ATOM 1623 N N . GLU A 1 203 ? 9.168 -4.912 -14.016 1.00 89.50 203 GLU A N 1
ATOM 1624 C CA . GLU A 1 203 ? 7.807 -5.239 -13.584 1.00 89.50 203 GLU A CA 1
ATOM 1625 C C . GLU A 1 203 ? 7.646 -6.700 -13.164 1.00 89.50 203 GLU A C 1
ATOM 1627 O O . GLU A 1 203 ? 6.971 -6.968 -12.180 1.00 89.50 203 GLU A O 1
ATOM 1632 N N . LEU A 1 204 ? 8.330 -7.632 -13.836 1.00 89.44 204 LEU A N 1
ATOM 1633 C CA . LEU A 1 204 ? 8.299 -9.044 -13.459 1.00 89.44 204 LEU A CA 1
ATOM 1634 C C . LEU A 1 204 ? 8.821 -9.264 -12.030 1.00 89.44 204 LEU A C 1
ATOM 1636 O O . LEU A 1 204 ? 8.225 -10.018 -11.267 1.00 89.44 204 LEU A O 1
ATOM 1640 N N . CYS A 1 205 ? 9.910 -8.590 -11.652 1.00 89.06 205 CYS A N 1
ATOM 1641 C CA . CYS A 1 205 ? 10.462 -8.633 -10.300 1.00 89.06 205 CYS A CA 1
ATOM 1642 C C . CYS A 1 205 ? 9.485 -8.035 -9.281 1.00 89.06 205 CYS A C 1
ATOM 1644 O O . CYS A 1 205 ? 9.225 -8.649 -8.249 1.00 89.06 205 CYS A O 1
ATOM 1646 N N . ALA A 1 206 ? 8.884 -6.881 -9.591 1.00 90.56 206 ALA A N 1
ATOM 1647 C CA . ALA A 1 206 ? 7.894 -6.251 -8.721 1.00 90.56 206 ALA A CA 1
ATOM 1648 C C . ALA A 1 206 ? 6.648 -7.139 -8.534 1.00 90.56 206 ALA A C 1
ATOM 1650 O O . ALA A 1 206 ? 6.226 -7.389 -7.403 1.00 90.56 206 ALA A O 1
ATOM 1651 N N . ALA A 1 207 ? 6.100 -7.677 -9.626 1.00 91.75 207 ALA A N 1
ATOM 1652 C CA . ALA A 1 207 ? 4.974 -8.604 -9.599 1.00 91.75 207 ALA A CA 1
ATOM 1653 C C . ALA A 1 207 ? 5.317 -9.853 -8.777 1.00 91.75 207 ALA A C 1
ATOM 1655 O O . ALA A 1 207 ? 4.579 -10.204 -7.858 1.00 91.75 207 ALA A O 1
ATOM 1656 N N . SER A 1 208 ? 6.474 -10.464 -9.042 1.00 90.56 208 SER A N 1
ATOM 1657 C CA . SER A 1 208 ? 6.993 -11.615 -8.302 1.00 90.56 208 SER A CA 1
ATOM 1658 C C . SER A 1 208 ? 7.077 -11.340 -6.797 1.00 90.56 208 SER A C 1
ATOM 1660 O O . SER A 1 208 ? 6.506 -12.092 -6.004 1.00 90.56 208 SER A O 1
ATOM 1662 N N . PHE A 1 209 ? 7.672 -10.213 -6.400 1.00 91.69 209 PHE A N 1
ATOM 1663 C CA . PHE A 1 209 ? 7.718 -9.770 -5.008 1.00 91.69 209 PHE A CA 1
ATOM 1664 C C . PHE A 1 209 ? 6.316 -9.680 -4.395 1.00 91.69 209 PHE A C 1
ATOM 1666 O O . PHE A 1 209 ? 6.058 -10.311 -3.374 1.00 91.69 209 PHE A O 1
ATOM 1673 N N . SER A 1 210 ? 5.384 -8.979 -5.048 1.00 92.19 210 SER A N 1
ATOM 1674 C CA . SER A 1 210 ? 4.022 -8.790 -4.524 1.00 92.19 210 SER A CA 1
ATOM 1675 C C . SER A 1 210 ? 3.216 -10.089 -4.391 1.00 92.19 210 SER A C 1
ATOM 1677 O O . SER A 1 210 ? 2.328 -10.168 -3.551 1.00 92.19 210 SER A O 1
ATOM 1679 N N . THR A 1 211 ? 3.532 -11.119 -5.185 1.00 92.06 211 THR A N 1
ATOM 1680 C CA . THR A 1 211 ? 2.895 -12.445 -5.071 1.00 92.06 211 THR A CA 1
ATOM 1681 C C . THR A 1 211 ? 3.478 -13.316 -3.959 1.00 92.06 211 THR A C 1
ATOM 1683 O O . THR A 1 211 ? 2.836 -14.283 -3.553 1.00 92.06 211 THR A O 1
ATOM 1686 N N . ARG A 1 212 ? 4.698 -13.016 -3.497 1.00 92.75 212 ARG A N 1
ATOM 1687 C CA . ARG A 1 212 ? 5.485 -13.885 -2.604 1.00 92.75 212 ARG A CA 1
ATOM 1688 C C . ARG A 1 212 ? 5.700 -13.308 -1.223 1.00 92.75 212 ARG A C 1
ATOM 1690 O O . ARG A 1 212 ? 6.005 -14.060 -0.302 1.00 92.75 212 ARG A O 1
ATOM 1697 N N . ILE A 1 213 ? 5.603 -11.990 -1.081 1.00 95.00 213 ILE A N 1
ATOM 1698 C CA . ILE A 1 213 ? 5.634 -11.373 0.233 1.00 95.00 213 ILE A CA 1
ATOM 1699 C C . ILE A 1 213 ? 4.377 -11.777 0.999 1.00 95.00 213 ILE A C 1
ATOM 1701 O O . ILE A 1 213 ? 3.262 -11.716 0.480 1.00 95.00 213 ILE A O 1
ATOM 1705 N N . ARG A 1 214 ? 4.573 -12.220 2.236 1.00 94.81 214 ARG A N 1
ATOM 1706 C CA . ARG A 1 214 ? 3.528 -12.673 3.143 1.00 94.81 214 ARG A CA 1
ATOM 1707 C C . ARG A 1 214 ? 3.725 -12.028 4.497 1.00 94.81 214 ARG A C 1
ATOM 1709 O O . ARG A 1 214 ? 4.797 -12.143 5.094 1.00 94.81 214 ARG A O 1
ATOM 1716 N N . PHE A 1 215 ? 2.668 -11.405 4.992 1.00 96.50 215 PHE A N 1
ATOM 1717 C CA . PHE A 1 215 ? 2.559 -11.066 6.397 1.00 96.50 215 PHE A CA 1
ATOM 1718 C C . PHE A 1 215 ? 1.962 -12.264 7.145 1.00 96.50 215 PHE A C 1
ATOM 1720 O O . PHE A 1 215 ? 0.828 -12.673 6.895 1.00 96.50 215 PHE A O 1
ATOM 1727 N N . GLN A 1 216 ? 2.755 -12.867 8.028 1.00 95.56 216 GLN A N 1
ATOM 1728 C CA . GLN A 1 216 ? 2.408 -14.061 8.791 1.00 95.56 216 GLN A CA 1
ATOM 1729 C C . GLN A 1 216 ? 1.377 -13.719 9.865 1.00 95.56 216 GLN A C 1
ATOM 1731 O O . GLN A 1 216 ? 1.699 -13.411 11.015 1.00 95.56 216 GLN A O 1
ATOM 1736 N N . TRP A 1 217 ? 0.110 -13.784 9.467 1.00 94.38 217 TRP A N 1
ATOM 1737 C CA . TRP A 1 217 ? -1.030 -13.516 10.325 1.00 94.38 217 TRP A CA 1
ATOM 1738 C C . TRP A 1 217 ? -1.771 -14.816 10.653 1.00 94.38 217 TRP A C 1
ATOM 1740 O O . TRP A 1 217 ? -2.463 -15.359 9.792 1.00 94.38 217 TRP A O 1
ATOM 1750 N N . PRO A 1 218 ? -1.634 -15.347 11.883 1.00 93.38 218 PRO A N 1
ATOM 1751 C CA . PRO A 1 218 ? -2.227 -16.632 12.255 1.00 93.38 218 PRO A CA 1
ATOM 1752 C C . PRO A 1 218 ? -3.721 -16.536 12.611 1.00 93.38 218 PRO A C 1
ATOM 1754 O O . PRO A 1 218 ? -4.326 -17.548 12.960 1.00 93.38 218 PRO A O 1
ATOM 1757 N N . PHE A 1 219 ? -4.301 -15.335 12.567 1.00 94.38 219 PHE A N 1
ATOM 1758 C CA . PHE A 1 219 ? -5.685 -15.056 12.948 1.00 94.38 219 PHE A CA 1
ATOM 1759 C C . PHE A 1 219 ? -6.538 -14.716 11.718 1.00 94.38 219 PHE A C 1
ATOM 1761 O O . PHE A 1 219 ? -6.055 -14.723 10.583 1.00 94.38 219 PHE A O 1
ATOM 1768 N N . GLU A 1 220 ? -7.820 -14.411 11.907 1.00 92.31 220 GLU A N 1
ATOM 1769 C CA . GLU A 1 220 ? -8.672 -14.011 10.792 1.00 92.31 220 GLU A CA 1
ATOM 1770 C C . GLU A 1 220 ? -8.428 -12.547 10.396 1.00 92.31 220 GLU A C 1
ATOM 1772 O O . GLU A 1 220 ? -7.943 -11.728 11.177 1.00 92.31 220 GLU A O 1
ATOM 1777 N N . VAL A 1 221 ? -8.831 -12.173 9.177 1.00 91.81 221 VAL A N 1
ATOM 1778 C CA . VAL A 1 221 ? -8.747 -10.779 8.690 1.00 91.81 221 VAL A CA 1
ATOM 1779 C C . VAL A 1 221 ? -9.487 -9.806 9.618 1.00 91.81 221 VAL A C 1
ATOM 1781 O O . VAL A 1 221 ? -9.071 -8.665 9.787 1.00 91.81 221 VAL A O 1
ATOM 1784 N N . ARG A 1 222 ? -10.577 -10.254 10.253 1.00 92.81 222 ARG A N 1
ATOM 1785 C CA . ARG A 1 222 ? -11.349 -9.453 11.218 1.00 92.81 222 ARG A CA 1
ATOM 1786 C C . ARG A 1 222 ? -10.581 -9.110 12.493 1.00 92.81 222 ARG A C 1
ATOM 1788 O O . ARG A 1 222 ? -10.946 -8.144 13.149 1.00 92.81 222 ARG A O 1
ATOM 1795 N N . ASP A 1 223 ? -9.546 -9.877 12.824 1.00 93.88 223 ASP A N 1
ATOM 1796 C CA . ASP A 1 223 ? -8.763 -9.697 14.048 1.00 93.88 223 ASP A CA 1
ATOM 1797 C C . ASP A 1 223 ? -7.650 -8.650 13.863 1.00 93.88 223 ASP A C 1
ATOM 1799 O O . ASP A 1 223 ? -6.971 -8.276 14.817 1.00 93.88 223 ASP A O 1
ATOM 1803 N N . VAL A 1 224 ? -7.472 -8.139 12.637 1.00 94.56 224 VAL A N 1
ATOM 1804 C CA . VAL A 1 224 ? -6.523 -7.061 12.309 1.00 94.56 224 VAL A CA 1
ATOM 1805 C C . VAL A 1 224 ? -6.902 -5.746 12.990 1.00 94.56 224 VAL A C 1
ATOM 1807 O O . VAL A 1 224 ? -6.044 -4.897 13.221 1.00 94.56 224 VAL A O 1
ATOM 1810 N N . PHE A 1 225 ? -8.184 -5.547 13.301 1.00 95.06 225 PHE A N 1
ATOM 1811 C CA . PHE A 1 225 ? -8.685 -4.266 13.776 1.00 95.06 225 PHE A CA 1
ATOM 1812 C C . PHE A 1 225 ? -9.821 -4.392 14.787 1.00 95.06 225 PHE A C 1
ATOM 1814 O O . PHE A 1 225 ? -10.580 -5.359 14.824 1.00 95.06 225 PHE A O 1
ATOM 1821 N N . HIS A 1 226 ? -9.993 -3.336 15.571 1.00 93.75 226 HIS A N 1
ATOM 1822 C CA . HIS A 1 226 ? -11.153 -3.114 16.413 1.00 93.75 226 HIS A CA 1
ATOM 1823 C C . HIS A 1 226 ? -12.026 -2.011 15.832 1.00 93.75 226 HIS A C 1
ATOM 1825 O O . HIS A 1 226 ? -11.549 -0.998 15.320 1.00 93.75 226 HIS A O 1
ATOM 1831 N N . LYS A 1 227 ? -13.341 -2.203 15.940 1.00 92.12 227 LYS A N 1
ATOM 1832 C CA . LYS A 1 227 ? -14.329 -1.206 15.546 1.00 92.12 227 LYS A CA 1
ATOM 1833 C C . LYS A 1 227 ? -14.829 -0.467 16.777 1.00 92.12 227 LYS A C 1
ATOM 1835 O O . LYS A 1 227 ? -15.510 -1.050 17.620 1.00 92.12 227 LYS A O 1
ATOM 1840 N N . HIS A 1 228 ? -14.566 0.830 16.842 1.00 89.31 228 HIS A N 1
ATOM 1841 C CA . HIS A 1 228 ? -15.174 1.679 17.852 1.00 89.31 228 HIS A CA 1
ATOM 1842 C C . HIS A 1 228 ? -16.611 2.015 17.431 1.00 89.31 228 HIS A C 1
ATOM 1844 O O . HIS A 1 228 ? -16.850 2.752 16.475 1.00 89.31 228 HIS A O 1
ATOM 1850 N N . VAL A 1 229 ? -17.588 1.421 18.122 1.00 89.38 229 VAL A N 1
ATOM 1851 C CA . VAL A 1 229 ? -18.998 1.402 17.690 1.00 89.38 229 VAL A CA 1
ATOM 1852 C C . VAL A 1 229 ? -19.609 2.802 17.613 1.00 89.38 229 VAL A C 1
ATOM 1854 O O . VAL A 1 229 ? -20.358 3.085 16.684 1.00 89.38 229 VAL A O 1
ATOM 1857 N N . LEU A 1 230 ? -19.276 3.684 18.560 1.00 87.44 230 LEU A N 1
ATOM 1858 C CA . LEU A 1 230 ? -19.878 5.020 18.658 1.00 87.44 230 LEU A CA 1
ATOM 1859 C C . LEU A 1 230 ? -19.416 5.971 17.549 1.00 87.44 230 LEU A C 1
ATOM 1861 O O . LEU A 1 230 ? -20.181 6.824 17.112 1.00 87.44 230 LEU A O 1
ATOM 1865 N N . THR A 1 231 ? -18.169 5.831 17.105 1.00 85.44 231 THR A N 1
ATOM 1866 C CA . THR A 1 231 ? -17.548 6.708 16.099 1.00 85.44 231 THR A CA 1
ATOM 1867 C C . THR A 1 231 ? -17.492 6.067 14.714 1.00 85.44 231 THR A C 1
ATOM 1869 O O . THR A 1 231 ? -17.131 6.736 13.753 1.00 85.44 231 THR A O 1
ATOM 1872 N N . ASP A 1 232 ? -17.835 4.779 14.599 1.00 89.00 232 ASP A N 1
ATOM 1873 C CA . ASP A 1 232 ? -17.663 3.958 13.393 1.00 89.00 232 ASP A CA 1
ATOM 1874 C C . ASP A 1 232 ? -16.223 3.986 12.839 1.00 89.00 232 ASP A C 1
ATOM 1876 O O . ASP A 1 232 ? -15.994 3.840 11.638 1.00 89.00 232 ASP A O 1
ATOM 1880 N N . THR A 1 233 ? -15.237 4.159 13.719 1.00 89.12 233 THR A N 1
ATOM 1881 C CA . THR A 1 233 ? -13.817 4.183 13.352 1.00 89.12 233 THR A CA 1
ATOM 1882 C C . THR A 1 233 ? -13.191 2.813 13.558 1.00 89.12 233 THR A C 1
ATOM 1884 O O . THR A 1 233 ? -13.428 2.164 14.582 1.00 89.12 233 THR A O 1
ATOM 1887 N N . LEU A 1 234 ? -12.388 2.380 12.591 1.00 92.38 234 LEU A N 1
ATOM 1888 C CA . LEU A 1 234 ? -11.562 1.182 12.695 1.00 92.38 234 LEU A CA 1
ATOM 1889 C C . LEU A 1 234 ? -10.153 1.573 13.141 1.00 92.38 234 LEU A C 1
ATOM 1891 O O . LEU A 1 234 ? -9.612 2.566 12.666 1.00 92.38 234 LEU A O 1
ATOM 1895 N N . VAL A 1 235 ? -9.581 0.802 14.059 1.00 92.88 235 VAL A N 1
ATOM 1896 C CA . VAL A 1 235 ? -8.219 0.990 14.581 1.00 92.88 235 VAL A CA 1
ATOM 1897 C C . VAL A 1 235 ? -7.526 -0.358 14.576 1.00 92.88 235 VAL A C 1
ATOM 1899 O O . VAL A 1 235 ? -8.186 -1.360 14.849 1.00 92.88 235 VAL A O 1
ATOM 1902 N N . PHE A 1 236 ? -6.230 -0.406 14.285 1.00 94.75 236 PHE A N 1
ATOM 1903 C CA . PHE A 1 236 ? -5.476 -1.655 14.354 1.00 94.75 236 PHE A CA 1
ATOM 1904 C C . PHE A 1 236 ? -5.548 -2.289 15.746 1.00 94.75 236 PHE A C 1
ATOM 1906 O O . PHE A 1 236 ? -5.579 -1.596 16.765 1.00 94.75 236 PHE A O 1
ATOM 1913 N N . SER A 1 237 ? -5.620 -3.619 15.783 1.00 95.44 237 SER A N 1
ATOM 1914 C CA . SER A 1 237 ? -5.476 -4.368 17.026 1.00 95.44 237 SER A CA 1
ATOM 1915 C C . SER A 1 237 ? -4.027 -4.297 17.497 1.00 95.44 237 SER A C 1
ATOM 1917 O O . SER A 1 237 ? -3.094 -4.168 16.699 1.00 95.44 237 SER A O 1
ATOM 1919 N N . SER A 1 238 ? -3.822 -4.411 18.806 1.00 94.19 238 SER A N 1
ATOM 1920 C CA . SER A 1 238 ? -2.474 -4.449 19.379 1.00 94.19 238 SER A CA 1
ATOM 1921 C C . SER A 1 238 ? -1.650 -5.623 18.852 1.00 94.19 238 SER A C 1
ATOM 1923 O O . SER A 1 238 ? -0.445 -5.513 18.659 1.00 94.19 238 SER A O 1
ATOM 1925 N N . GLU A 1 239 ? -2.301 -6.750 18.583 1.00 94.81 239 GLU A N 1
ATOM 1926 C CA . GLU A 1 239 ? -1.711 -7.958 18.028 1.00 94.81 239 GLU A CA 1
ATOM 1927 C C . GLU A 1 239 ? -1.167 -7.694 16.626 1.00 94.81 239 GLU A C 1
ATOM 1929 O O . GLU A 1 239 ? -0.062 -8.135 16.304 1.00 94.81 239 GLU A O 1
ATOM 1934 N N . PHE A 1 240 ? -1.927 -6.957 15.810 1.00 94.88 240 PHE A N 1
ATOM 1935 C CA . PHE A 1 240 ? -1.489 -6.544 14.487 1.00 94.88 240 PHE A CA 1
ATOM 1936 C C . PHE A 1 240 ? -0.316 -5.570 14.574 1.00 94.88 240 PHE A C 1
ATOM 1938 O O . PHE A 1 240 ? 0.707 -5.831 13.949 1.00 94.88 240 PHE A O 1
ATOM 1945 N N . GLU A 1 241 ? -0.414 -4.504 15.378 1.00 92.69 241 GLU A N 1
ATOM 1946 C CA . GLU A 1 241 ? 0.674 -3.522 15.516 1.00 92.69 241 GLU A CA 1
ATOM 1947 C C . GLU A 1 241 ? 1.977 -4.169 16.014 1.00 92.69 241 GLU A C 1
ATOM 1949 O O . GLU A 1 241 ? 3.045 -3.925 15.451 1.00 92.69 241 GLU A O 1
ATOM 1954 N N . ASN A 1 242 ? 1.898 -5.053 17.013 1.00 93.06 242 ASN A N 1
ATOM 1955 C CA . ASN A 1 242 ? 3.068 -5.756 17.538 1.00 93.06 242 ASN A CA 1
ATOM 1956 C C . ASN A 1 242 ? 3.734 -6.619 16.456 1.00 93.06 242 ASN A C 1
ATOM 1958 O O . ASN A 1 242 ? 4.938 -6.505 16.233 1.00 93.06 242 ASN A O 1
ATOM 1962 N N . ARG A 1 243 ? 2.956 -7.436 15.731 1.00 94.25 243 ARG A N 1
ATOM 1963 C CA . ARG A 1 243 ? 3.502 -8.288 14.662 1.00 94.25 243 ARG A CA 1
ATOM 1964 C C . ARG A 1 243 ? 3.988 -7.499 13.457 1.00 94.25 243 ARG A C 1
ATOM 1966 O O . ARG A 1 243 ? 4.981 -7.883 12.853 1.00 94.25 243 ARG A O 1
ATOM 1973 N N . TYR A 1 244 ? 3.315 -6.407 13.110 1.00 93.19 244 TYR A N 1
ATOM 1974 C CA . TYR A 1 244 ? 3.694 -5.529 12.007 1.00 93.19 244 TYR A CA 1
ATOM 1975 C C . TYR A 1 244 ? 5.138 -5.030 12.156 1.00 93.19 244 TYR A C 1
ATOM 1977 O O . TYR A 1 244 ? 5.901 -5.037 11.188 1.00 93.19 244 TYR A O 1
ATOM 1985 N N . HIS A 1 245 ? 5.531 -4.677 13.383 1.00 90.31 245 HIS A N 1
ATOM 1986 C CA . HIS A 1 245 ? 6.885 -4.231 13.711 1.00 90.31 245 HIS A CA 1
ATOM 1987 C C . HIS A 1 245 ? 7.905 -5.371 13.883 1.00 90.31 245 HIS A C 1
ATOM 1989 O O . HIS A 1 245 ? 9.112 -5.118 13.898 1.00 90.31 245 HIS A O 1
ATOM 1995 N N . GLU A 1 246 ? 7.463 -6.626 13.980 1.00 93.31 246 GLU A N 1
ATOM 1996 C CA . GLU A 1 246 ? 8.340 -7.792 14.069 1.00 93.31 246 GLU A CA 1
ATOM 1997 C C . GLU A 1 246 ? 8.727 -8.294 12.674 1.00 93.31 246 GLU A C 1
ATOM 1999 O O . GLU A 1 246 ? 7.922 -8.901 11.970 1.00 93.31 246 GLU A O 1
ATOM 2004 N N . LEU A 1 247 ? 10.001 -8.151 12.296 1.00 90.81 247 LEU A N 1
ATOM 2005 C CA . LEU A 1 247 ? 10.502 -8.656 11.008 1.00 90.81 247 LEU A CA 1
ATOM 2006 C C . LEU A 1 247 ? 10.273 -10.170 10.827 1.00 90.81 247 LEU A C 1
ATOM 2008 O O . LEU A 1 247 ? 10.068 -10.631 9.711 1.00 90.81 247 LEU A O 1
ATOM 2012 N N . ALA A 1 248 ? 10.256 -10.940 11.921 1.00 93.12 248 ALA A N 1
ATOM 2013 C CA . ALA A 1 248 ? 9.967 -12.377 11.902 1.00 93.12 248 ALA A CA 1
ATOM 2014 C C . ALA A 1 248 ? 8.525 -12.715 11.476 1.00 93.12 248 ALA A C 1
ATOM 2016 O O . ALA A 1 248 ? 8.254 -13.850 11.091 1.00 93.12 248 ALA A O 1
ATOM 2017 N N . SER A 1 249 ? 7.610 -11.742 11.524 1.00 95.06 249 SER A N 1
ATOM 2018 C CA . SER A 1 249 ? 6.244 -11.878 11.008 1.00 95.06 249 SER A CA 1
ATOM 2019 C C . SER A 1 249 ? 6.164 -11.639 9.495 1.00 95.06 249 SER A C 1
ATOM 2021 O O . SER A 1 249 ? 5.078 -11.696 8.928 1.00 95.06 249 SER A O 1
ATOM 2023 N N . TRP A 1 250 ? 7.286 -11.392 8.817 1.00 96.00 250 TRP A N 1
ATOM 2024 C CA . TRP A 1 250 ? 7.348 -11.221 7.369 1.00 96.00 250 TRP A CA 1
ATOM 2025 C C . TRP A 1 250 ? 8.107 -12.375 6.724 1.00 96.00 250 TRP A C 1
ATOM 2027 O O . TRP A 1 250 ? 9.184 -12.768 7.169 1.00 96.00 250 TRP A O 1
ATOM 2037 N N . GLN A 1 251 ? 7.555 -12.903 5.637 1.00 94.62 251 GLN A N 1
ATOM 2038 C CA . GLN A 1 251 ? 8.174 -13.956 4.845 1.00 94.62 251 GLN A CA 1
ATOM 2039 C C . GLN A 1 251 ? 8.153 -13.574 3.368 1.00 94.62 251 GLN A C 1
ATOM 2041 O O . GLN A 1 251 ? 7.189 -12.989 2.880 1.00 94.62 251 GLN A O 1
ATOM 2046 N N . LEU A 1 252 ? 9.220 -13.925 2.656 1.00 93.56 252 LEU A N 1
ATOM 2047 C CA . LEU A 1 252 ? 9.267 -13.886 1.203 1.00 93.56 252 LEU A CA 1
ATOM 2048 C C . LEU A 1 252 ? 9.435 -15.319 0.709 1.00 93.56 25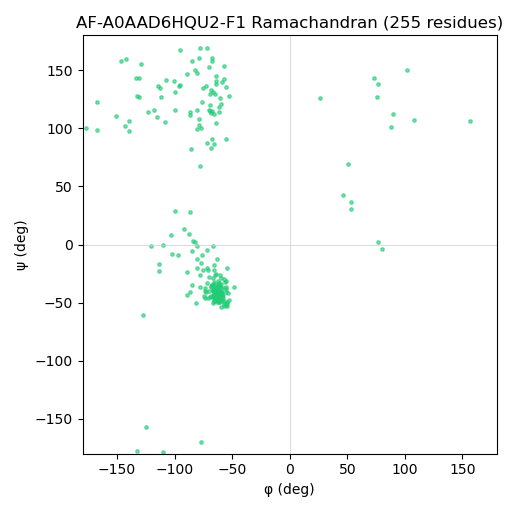2 LEU A C 1
ATOM 2050 O O . LEU A 1 252 ? 10.490 -15.921 0.906 1.00 93.56 252 LEU A O 1
ATOM 2054 N N . ASP A 1 253 ? 8.389 -15.868 0.101 1.00 90.25 253 ASP A N 1
ATOM 2055 C CA . ASP A 1 253 ? 8.433 -17.231 -0.419 1.00 90.25 253 ASP A CA 1
ATOM 2056 C C . ASP A 1 253 ? 9.455 -17.326 -1.563 1.00 90.25 253 ASP A C 1
ATOM 2058 O O . ASP A 1 253 ? 9.452 -16.526 -2.501 1.00 90.25 253 ASP A O 1
ATOM 2062 N N . THR A 1 254 ? 10.355 -18.306 -1.497 1.00 81.62 254 THR A N 1
ATOM 2063 C CA . THR A 1 254 ? 11.263 -18.628 -2.605 1.00 81.62 254 THR A CA 1
ATOM 2064 C C . THR A 1 254 ? 10.524 -19.471 -3.641 1.00 81.62 254 THR A C 1
ATOM 2066 O O . THR A 1 254 ? 9.665 -20.269 -3.270 1.00 81.62 254 THR A O 1
ATOM 2069 N N . GLU A 1 255 ? 10.849 -19.333 -4.932 1.00 64.81 255 GLU A N 1
ATOM 2070 C CA . GLU A 1 255 ? 10.274 -20.208 -5.969 1.00 64.81 255 GLU A CA 1
ATOM 2071 C C . GLU A 1 255 ? 10.476 -21.673 -5.584 1.00 64.81 255 GLU A C 1
ATOM 2073 O O . GLU A 1 255 ? 11.595 -22.092 -5.283 1.00 64.81 255 GLU A O 1
ATOM 2078 N N . VAL A 1 256 ? 9.393 -22.452 -5.597 1.00 50.16 256 VAL A N 1
ATOM 2079 C CA . VAL A 1 256 ? 9.529 -23.902 -5.707 1.00 50.16 256 VAL A CA 1
ATOM 2080 C C . VAL A 1 256 ? 10.053 -24.148 -7.120 1.00 50.16 256 VAL A C 1
ATOM 2082 O O . VAL A 1 256 ? 9.374 -23.799 -8.086 1.00 50.16 256 VAL A O 1
ATOM 2085 N N . ALA A 1 257 ? 11.292 -24.636 -7.196 1.00 34.44 257 ALA A N 1
ATOM 2086 C CA . ALA A 1 257 ? 11.983 -25.000 -8.431 1.00 34.44 257 ALA A CA 1
ATOM 2087 C C . ALA A 1 257 ? 11.211 -26.035 -9.264 1.00 34.44 257 ALA A C 1
ATOM 2089 O O . ALA A 1 257 ? 10.498 -26.871 -8.660 1.00 34.44 257 ALA A O 1
#

Secondary structure (DSSP, 8-state):
--HHHHHHHHHHHHHHHHHHHHHHHHHHHHHHHHHHHHHSSSPPPS------------------------------------S-EETTEE----S-SSBHHHHHHHHHHHHHHHHHHTTTGGGGS-HHHHHHHHHHHHHT-HHHHHHHH---HHHHHHHHHHHHTGGGS-HHHHHHHHHHHHHHTSHHHHHHHHHH-----BHHHHHHHHHHEEE---S-GGGGEEEETTTTEEEE-HHHHHHHH-GGGEEEPPP--

Solvent-accessible surface area (backbone atoms only — not comparable to full-atom values): 15570 Å² total; per-residue (Å²): 133,59,72,67,59,56,50,53,48,53,51,50,54,54,50,53,52,51,52,51,52,53,51,53,50,52,51,51,52,51,52,53,51,53,51,48,50,67,69,40,102,67,64,80,81,70,90,77,81,87,74,87,88,78,85,84,81,87,87,87,88,83,91,86,87,89,85,91,77,95,73,86,78,94,67,92,72,82,69,86,82,83,61,24,52,41,98,82,42,74,44,55,57,51,89,53,101,44,52,44,52,57,53,52,51,52,49,57,50,54,53,51,56,49,41,63,74,58,70,57,67,80,78,68,70,53,68,68,57,54,41,25,47,50,51,32,32,72,74,72,27,52,69,61,38,37,78,72,71,60,66,54,77,63,53,50,43,49,47,9,41,34,73,14,45,36,69,63,27,56,73,64,32,33,45,53,51,53,52,51,53,58,58,44,70,36,68,78,55,33,52,52,52,62,72,75,48,77,70,92,34,39,15,59,54,51,51,51,46,31,60,29,50,40,55,69,65,95,65,59,78,73,62,42,41,44,74,44,78,91,76,74,41,38,38,70,22,70,70,39,56,56,43,72,74,34,70,85,30,52,46,69,64,73,83,84,128

Organism: NCBI:txid1324776

Sequence (257 aa):
MSSVAKEKKRAADREAQRFNRARNKAYITQLEQTTQDLTGPNPPEKPRCIAQDRNLGPECSQRISPVFRFKSPSVTFQVQQQHATFFGNDLTCSDRERNYLAVLGSAMTLIQDCFIALSGSMMLIPKLHDDNFCIRAVIDGWKVTMDRFGADVIWELIQAIDEGLYYRADPVTRIALLQIIRSLCWPELRDQWIVEGTEFANELCAASFSTRIRFQWPFEVRDVFHKHVLTDTLVFSSEFENRYHELASWQLDTEVA

Mean predicted aligned error: 15.97 Å

Foldseek 3Di:
DDPVVVVVVVVVVVVVVVVVVVVVVVVVVVVVVVVCQCPDPDNDPDDDDPDDDDDDDDDDDDDDDDDDDDDDDDDPDPPPPPQLAAPNQRLQLDPDFDQNVVSLLVSLVVVVVVCVVVVNPVVPDDVLLVQQLLLCCLVVHVVVSCVPNNDDSQSSNLRSNCNRALVLADSLQSSLVSVVSSVCSDPVNVVVDVVVDDDGDTSVNRNLQSNFKDQQDPDDSVQQWDQPPVVRTTHGDPVNVVSSPPPVRIGGDDDPD